Protein AF-A0AAV5TJB5-F1 (afdb_monomer_lite)

Sequence (209 aa):
SGLGYFPVPFLNIIRLAGFNLSFLFCGAVFSERMCATRYVIDYESNVRTYISVSLNISADIFSILIATLIVKGVLNGYYLSLVALFPNPFYCLMFRTMLRRNERHLNRLSEQRGAKSRDAYTLSLRVQLKENIWSMQKIEYVLYLLSFVLAFDLIFVFLPPLFLDGPHDMRSLQWFTVAANIVVALLLVAAISMAFHSDFLPTRLKRFI

Secondary structure (DSSP, 8-state):
--TTSS---HHHHHHHHHHHHHHHHHHHHHHHHHHHHHTHHHHTT---HHHHHHHHHHHHHHHHHHHHHHHTTSS-HHHHHHHHHTHHHHHHHHHHHHHHHHHHHHHHHHHGGGS---HHHHHHHHHHHHHHHHHHHHHHHHHHHHHHHHHHHHHHHHHHHHH--STT-HHHHHHHHHHHHHHHHHHHHHHHHHHHHHTTS-TTGGG--

InterPro domains:
  IPR004151 7TM GPCR, serpentine receptor class e (Sre) [PF03125] (28-196)

Radius of gyration: 21.91 Å; chains: 1; bounding box: 52×37×63 Å

Structure (mmCIF, N/CA/C/O backbone):
data_AF-A0AAV5TJB5-F1
#
_entry.id   AF-A0AAV5TJB5-F1
#
loop_
_atom_site.group_PDB
_atom_site.id
_atom_site.type_symbol
_atom_site.label_atom_id
_atom_site.label_alt_id
_atom_site.label_comp_id
_atom_site.label_asym_id
_atom_site.label_entity_id
_atom_site.label_seq_id
_atom_site.pdbx_PDB_ins_code
_atom_site.Cartn_x
_atom_site.Cartn_y
_atom_site.Cartn_z
_atom_site.occupancy
_atom_site.B_iso_or_equiv
_atom_site.auth_seq_id
_atom_site.auth_comp_id
_atom_site.auth_asym_id
_atom_site.auth_atom_id
_atom_site.pdbx_PDB_model_num
ATOM 1 N N . SER A 1 1 ? 10.745 -16.040 -23.582 1.00 33.94 1 SER A N 1
ATOM 2 C CA . SER A 1 1 ? 11.568 -14.871 -23.950 1.00 33.94 1 SER A CA 1
ATOM 3 C C . SER A 1 1 ? 11.816 -14.064 -22.692 1.00 33.94 1 SER A C 1
ATOM 5 O O . SER A 1 1 ? 10.908 -13.389 -22.226 1.00 33.94 1 SER A O 1
ATOM 7 N N . GLY A 1 2 ? 12.959 -14.284 -22.039 1.00 33.00 2 GLY A N 1
ATOM 8 C CA . GLY A 1 2 ? 13.263 -13.688 -20.734 1.00 33.00 2 GLY A CA 1
ATOM 9 C C . GLY A 1 2 ? 13.648 -12.213 -20.843 1.00 33.00 2 GLY A C 1
ATOM 10 O O . GLY A 1 2 ? 14.070 -11.760 -21.906 1.00 33.00 2 GLY A O 1
ATOM 11 N N . LEU A 1 3 ? 13.565 -11.495 -19.720 1.00 42.50 3 LEU A N 1
ATOM 12 C CA . LEU A 1 3 ? 13.982 -10.092 -19.550 1.00 42.50 3 LEU A CA 1
ATOM 13 C C . LEU A 1 3 ? 15.440 -9.785 -19.952 1.00 42.50 3 LEU A C 1
ATOM 15 O O . LEU A 1 3 ? 15.846 -8.635 -19.886 1.00 42.50 3 LEU A O 1
ATOM 19 N N . GLY A 1 4 ? 16.228 -10.772 -20.387 1.00 40.22 4 GLY A N 1
ATOM 20 C CA . GLY A 1 4 ? 17.586 -10.571 -20.899 1.00 40.22 4 GLY A CA 1
ATOM 21 C C . GLY A 1 4 ? 17.676 -9.891 -22.272 1.00 40.22 4 GLY A C 1
ATOM 22 O O . GLY A 1 4 ? 18.774 -9.513 -22.660 1.00 40.22 4 GLY A O 1
ATOM 23 N N . TYR A 1 5 ? 16.563 -9.727 -23.004 1.00 41.66 5 TYR A N 1
ATOM 24 C CA . TYR A 1 5 ? 16.554 -9.094 -24.338 1.00 41.66 5 TYR A CA 1
ATOM 25 C C . TYR A 1 5 ? 15.960 -7.684 -24.381 1.00 41.66 5 TYR A C 1
ATOM 27 O O . TYR A 1 5 ? 16.202 -6.965 -25.345 1.00 41.66 5 TYR A O 1
ATOM 35 N N . PHE A 1 6 ? 15.218 -7.277 -23.351 1.00 46.53 6 PHE A N 1
ATOM 36 C CA . PHE A 1 6 ? 14.810 -5.885 -23.200 1.00 46.53 6 PHE A CA 1
ATOM 37 C C . PHE A 1 6 ? 15.752 -5.255 -22.199 1.00 46.53 6 PHE A C 1
ATOM 39 O O . PHE A 1 6 ? 15.798 -5.710 -21.053 1.00 46.53 6 PHE A O 1
ATOM 46 N N . PRO A 1 7 ? 16.516 -4.233 -22.583 1.00 51.47 7 PRO A N 1
ATOM 47 C CA . PRO A 1 7 ? 17.364 -3.562 -21.633 1.00 51.47 7 PRO A CA 1
ATOM 48 C C . PRO A 1 7 ? 16.488 -2.650 -20.768 1.00 51.47 7 PRO A C 1
ATOM 50 O O . PRO A 1 7 ? 16.385 -1.442 -20.954 1.00 51.47 7 PRO A O 1
ATOM 53 N N . VAL A 1 8 ? 15.791 -3.265 -19.816 1.00 57.38 8 VAL A N 1
ATOM 54 C CA . VAL A 1 8 ? 15.022 -2.546 -18.813 1.00 57.38 8 VAL A CA 1
ATOM 55 C C . VAL A 1 8 ? 16.042 -1.827 -17.933 1.00 57.38 8 VAL A C 1
ATOM 57 O O . VAL A 1 8 ? 16.927 -2.478 -17.370 1.00 57.38 8 VAL A O 1
ATOM 60 N N . PRO A 1 9 ? 15.977 -0.492 -17.806 1.00 63.91 9 PRO A N 1
ATOM 61 C CA . PRO A 1 9 ? 16.946 0.238 -17.011 1.00 63.91 9 PRO A CA 1
ATOM 62 C C . PRO A 1 9 ? 16.888 -0.275 -15.570 1.00 63.91 9 PRO A C 1
ATOM 64 O O . PRO A 1 9 ? 15.803 -0.444 -15.017 1.00 63.91 9 PRO A O 1
ATOM 67 N N . PHE A 1 10 ? 18.048 -0.518 -14.951 1.00 67.00 10 PHE A N 1
ATOM 68 C CA . PHE A 1 10 ? 18.155 -1.069 -13.589 1.00 67.00 10 PHE A CA 1
ATOM 69 C C . PHE A 1 10 ? 17.265 -0.337 -12.571 1.00 67.00 10 PHE A C 1
ATOM 71 O O . PHE A 1 10 ? 16.670 -0.954 -11.691 1.00 67.00 10 PHE A O 1
ATOM 78 N N . LEU A 1 11 ? 17.109 0.978 -12.741 1.00 67.38 11 LEU A N 1
ATOM 79 C CA . LEU A 1 11 ? 16.228 1.818 -11.930 1.00 67.38 11 LEU A CA 1
ATOM 80 C C . LEU A 1 11 ? 14.749 1.428 -12.032 1.00 67.38 11 LEU A C 1
ATOM 82 O O . LEU A 1 11 ? 14.032 1.510 -11.039 1.00 67.38 11 LEU A O 1
ATOM 86 N N . ASN A 1 12 ? 14.291 0.977 -13.198 1.00 70.38 12 ASN A N 1
ATOM 87 C CA . ASN A 1 12 ? 12.919 0.521 -13.383 1.00 70.38 12 ASN A CA 1
ATOM 88 C C . ASN A 1 12 ? 12.689 -0.854 -12.736 1.00 70.38 12 ASN A C 1
ATOM 90 O O . ASN A 1 12 ? 11.627 -1.084 -12.174 1.00 70.38 12 ASN A O 1
ATOM 94 N N . ILE A 1 13 ? 13.699 -1.733 -12.713 1.00 70.12 13 ILE A N 1
ATOM 95 C CA . ILE A 1 13 ? 13.631 -3.008 -11.972 1.00 70.12 13 ILE A CA 1
ATOM 96 C C . ILE A 1 13 ? 13.501 -2.746 -10.466 1.00 70.12 13 ILE A C 1
ATOM 98 O O . ILE A 1 13 ? 12.648 -3.336 -9.805 1.00 70.12 13 ILE A O 1
ATOM 102 N N . ILE A 1 14 ? 14.308 -1.825 -9.930 1.00 72.31 14 ILE A N 1
ATOM 103 C CA . ILE A 1 14 ? 14.245 -1.421 -8.517 1.00 72.31 14 ILE A CA 1
ATOM 104 C C . ILE A 1 14 ? 12.877 -0.815 -8.191 1.00 72.31 14 ILE A C 1
ATOM 106 O O . ILE A 1 14 ? 12.279 -1.159 -7.173 1.00 72.31 14 ILE A O 1
ATOM 110 N N . ARG A 1 15 ? 12.347 0.040 -9.070 1.00 72.88 15 ARG A N 1
ATOM 111 C CA . ARG A 1 15 ? 11.018 0.642 -8.913 1.00 72.88 15 ARG A CA 1
ATOM 112 C C . ARG A 1 15 ? 9.910 -0.407 -8.892 1.00 72.88 15 ARG A C 1
ATOM 114 O O . ARG A 1 15 ? 9.064 -0.390 -8.007 1.00 72.88 15 ARG A O 1
ATOM 121 N N . LEU A 1 16 ? 9.954 -1.357 -9.819 1.00 72.56 16 LEU A N 1
ATOM 122 C CA . LEU A 1 16 ? 8.992 -2.451 -9.919 1.00 72.56 16 LEU A CA 1
ATOM 123 C C . LEU A 1 16 ? 9.033 -3.361 -8.683 1.00 72.56 16 LEU A C 1
ATOM 125 O O . LEU A 1 16 ? 7.992 -3.781 -8.180 1.00 72.56 16 LEU A O 1
ATOM 129 N N . ALA A 1 17 ? 10.228 -3.631 -8.152 1.00 71.75 17 ALA A N 1
ATOM 130 C CA . ALA A 1 17 ? 10.390 -4.344 -6.889 1.00 71.75 17 ALA A CA 1
ATOM 131 C C . ALA A 1 17 ? 9.820 -3.539 -5.706 1.00 71.75 17 ALA A C 1
ATOM 133 O O . ALA A 1 17 ? 9.094 -4.096 -4.884 1.00 71.75 17 ALA A O 1
ATOM 134 N N . GLY A 1 18 ? 10.078 -2.227 -5.657 1.00 74.31 18 GLY A N 1
ATOM 135 C CA . GLY A 1 18 ? 9.525 -1.320 -4.648 1.00 74.31 18 GLY A CA 1
ATOM 136 C C . GLY A 1 18 ? 7.996 -1.270 -4.663 1.00 74.31 18 GLY A C 1
ATOM 137 O O . GLY A 1 18 ? 7.371 -1.389 -3.613 1.00 74.31 18 GLY A O 1
ATOM 138 N N . PHE A 1 19 ? 7.386 -1.196 -5.848 1.00 75.44 19 PHE A N 1
ATOM 139 C CA . PHE A 1 19 ? 5.932 -1.240 -6.018 1.00 75.44 19 PHE A CA 1
ATOM 140 C C . PHE A 1 19 ? 5.323 -2.521 -5.424 1.00 75.44 19 PHE A C 1
ATOM 142 O O . PHE A 1 19 ? 4.352 -2.471 -4.666 1.00 75.44 19 PHE A O 1
ATOM 149 N N . ASN A 1 20 ? 5.923 -3.677 -5.726 1.00 71.06 20 ASN A N 1
ATOM 150 C CA . ASN A 1 20 ? 5.458 -4.965 -5.210 1.00 71.06 20 ASN A CA 1
ATOM 151 C C . ASN A 1 20 ? 5.632 -5.081 -3.683 1.00 71.06 20 ASN A C 1
ATOM 153 O O . ASN A 1 20 ? 4.745 -5.606 -3.008 1.00 71.06 20 ASN A O 1
ATOM 157 N N . LEU A 1 21 ? 6.718 -4.534 -3.122 1.00 75.06 21 LEU A N 1
ATOM 158 C CA . LEU A 1 21 ? 6.927 -4.448 -1.671 1.00 75.06 21 LEU A CA 1
ATOM 159 C C . LEU A 1 21 ? 5.842 -3.598 -0.998 1.00 75.06 21 LEU A C 1
ATOM 161 O O . LEU A 1 21 ? 5.242 -4.044 -0.020 1.00 75.06 21 LEU A O 1
ATOM 165 N N . SER A 1 22 ? 5.558 -2.401 -1.521 1.00 74.94 22 SER A N 1
ATOM 166 C CA . SER A 1 22 ? 4.521 -1.521 -0.966 1.00 74.94 22 SER A CA 1
ATOM 167 C C . SER A 1 22 ? 3.146 -2.189 -0.960 1.00 74.94 22 SER A C 1
ATOM 169 O O . SER A 1 22 ? 2.407 -2.070 0.015 1.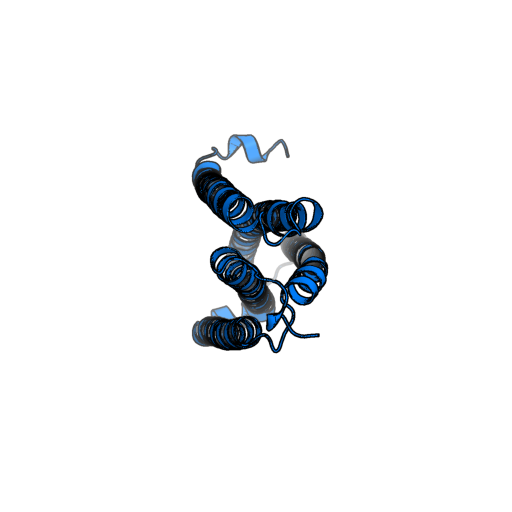00 74.94 22 SER A O 1
ATOM 171 N N . PHE A 1 23 ? 2.822 -2.946 -2.008 1.00 73.44 23 PHE A N 1
ATOM 172 C CA . PHE A 1 23 ? 1.574 -3.696 -2.087 1.00 73.44 23 PHE A CA 1
ATOM 173 C C . PHE A 1 23 ? 1.473 -4.805 -1.021 1.00 73.44 23 PHE A C 1
ATOM 175 O O . PHE A 1 23 ? 0.452 -4.922 -0.338 1.00 73.44 23 PHE A O 1
ATOM 182 N N . LEU A 1 24 ? 2.530 -5.602 -0.834 1.00 73.25 24 LEU A N 1
ATOM 183 C CA . LEU A 1 24 ? 2.553 -6.650 0.194 1.00 73.25 24 LEU A CA 1
ATOM 184 C C . LEU A 1 24 ? 2.448 -6.070 1.605 1.00 73.25 24 LEU A C 1
ATOM 186 O O . LEU A 1 24 ? 1.704 -6.599 2.433 1.00 73.25 24 LEU A O 1
ATOM 190 N N . PHE A 1 25 ? 3.128 -4.950 1.852 1.00 73.88 25 PHE A N 1
ATOM 191 C CA . PHE A 1 25 ? 3.035 -4.226 3.113 1.00 73.88 25 PHE A CA 1
ATOM 192 C C . PHE A 1 25 ? 1.598 -3.761 3.399 1.00 73.88 25 PHE A C 1
ATOM 194 O O . PHE A 1 25 ? 1.092 -3.956 4.504 1.00 73.88 25 PHE A O 1
ATOM 201 N N . CYS A 1 26 ? 0.881 -3.237 2.398 1.00 73.19 26 CYS A N 1
ATOM 202 C CA . CYS A 1 26 ? -0.540 -2.906 2.547 1.00 73.19 26 CYS A CA 1
ATOM 203 C C . CYS A 1 26 ? -1.399 -4.114 2.929 1.00 73.19 26 CYS A C 1
ATOM 205 O O . CYS A 1 26 ? -2.265 -3.998 3.798 1.00 73.19 26 CYS A O 1
ATOM 207 N N . GLY A 1 27 ? -1.154 -5.271 2.309 1.00 73.56 27 GLY A N 1
ATOM 208 C CA . GLY A 1 27 ? -1.844 -6.518 2.644 1.00 73.56 27 GLY A CA 1
ATOM 209 C C . GLY A 1 27 ? -1.570 -6.987 4.078 1.00 73.56 27 GLY A C 1
ATOM 210 O O . GLY A 1 27 ? -2.489 -7.441 4.768 1.00 73.56 27 GLY A O 1
ATOM 211 N N . ALA A 1 28 ? -0.334 -6.830 4.557 1.00 74.38 28 ALA A N 1
ATOM 212 C CA . ALA A 1 28 ? 0.058 -7.163 5.926 1.00 74.38 28 ALA A CA 1
ATOM 213 C C . ALA A 1 28 ? -0.647 -6.263 6.952 1.00 74.38 28 ALA A C 1
ATOM 215 O O . ALA A 1 28 ? -1.309 -6.770 7.860 1.00 74.38 28 ALA A O 1
ATOM 216 N N . VAL A 1 29 ? -0.611 -4.941 6.745 1.00 73.31 29 VAL A N 1
ATOM 217 C CA . VAL A 1 29 ? -1.315 -3.959 7.589 1.00 73.31 29 VAL A CA 1
ATOM 218 C C . VAL A 1 29 ? -2.822 -4.221 7.591 1.00 73.31 29 VAL A C 1
ATOM 220 O O . VAL A 1 29 ? -3.471 -4.181 8.636 1.00 73.31 29 VAL A O 1
ATOM 223 N N . PHE A 1 30 ? -3.406 -4.537 6.434 1.00 73.19 30 PHE A N 1
ATOM 224 C CA . PHE A 1 30 ? -4.817 -4.904 6.342 1.00 73.19 30 PHE A CA 1
ATOM 225 C C . PHE A 1 30 ? -5.137 -6.143 7.190 1.00 73.19 30 PHE A C 1
ATOM 227 O O . PHE A 1 30 ? -6.083 -6.129 7.981 1.00 73.19 30 PHE A O 1
ATOM 234 N N . SER A 1 31 ? -4.333 -7.198 7.058 1.00 72.94 31 SER A N 1
ATOM 235 C CA . SER A 1 31 ? -4.519 -8.461 7.781 1.00 72.94 31 SER A CA 1
ATOM 236 C C . SER A 1 31 ? -4.383 -8.268 9.291 1.00 72.94 31 SER A C 1
ATOM 238 O O . SER A 1 31 ? -5.220 -8.752 10.052 1.00 72.94 31 SER A O 1
ATOM 240 N N . GLU A 1 32 ? -3.405 -7.472 9.726 1.00 74.81 32 GLU A N 1
ATOM 241 C CA . GLU A 1 32 ? -3.241 -7.073 11.124 1.00 74.81 32 GLU A CA 1
ATOM 242 C C . GLU A 1 32 ? -4.513 -6.399 11.666 1.00 74.81 32 GLU A C 1
ATOM 244 O O . GLU A 1 32 ? -5.022 -6.770 12.727 1.00 74.81 32 GLU A O 1
ATOM 249 N N . ARG A 1 33 ? -5.083 -5.441 10.923 1.00 73.56 33 ARG A N 1
ATOM 250 C CA . ARG A 1 33 ? -6.290 -4.712 11.350 1.00 73.56 33 ARG A CA 1
ATOM 251 C C . ARG A 1 33 ? -7.539 -5.592 11.362 1.00 73.56 33 ARG A C 1
ATOM 253 O O . ARG A 1 33 ? -8.409 -5.404 12.217 1.00 73.56 33 ARG A O 1
ATOM 260 N N . MET A 1 34 ? -7.619 -6.580 10.474 1.00 70.06 34 MET A N 1
ATOM 261 C CA . MET A 1 34 ? -8.675 -7.600 10.488 1.00 70.06 34 MET A CA 1
ATOM 262 C C . MET A 1 34 ? -8.569 -8.486 11.736 1.00 70.06 34 MET A C 1
ATOM 264 O O . MET A 1 34 ? -9.578 -8.766 12.384 1.00 70.06 34 MET A O 1
ATOM 268 N N . CYS A 1 35 ? -7.353 -8.890 12.115 1.00 70.69 35 CYS A N 1
ATOM 269 C CA . CYS A 1 35 ? -7.110 -9.645 13.342 1.00 70.69 35 CYS A CA 1
ATOM 270 C C . CYS A 1 35 ? -7.459 -8.817 14.587 1.00 70.69 35 CYS A C 1
ATOM 272 O O . CYS A 1 35 ? -8.213 -9.288 15.437 1.00 70.69 35 CYS A O 1
ATOM 274 N N . ALA A 1 36 ? -6.996 -7.567 14.665 1.00 70.19 36 ALA A N 1
ATOM 275 C CA . ALA A 1 36 ? -7.266 -6.688 15.803 1.00 70.19 36 ALA A CA 1
ATOM 276 C C . ALA A 1 36 ? -8.772 -6.451 16.020 1.00 70.19 36 ALA A C 1
ATOM 278 O O . ALA A 1 36 ? -9.248 -6.477 17.150 1.00 70.19 36 ALA A O 1
ATOM 279 N N . THR A 1 37 ? -9.544 -6.280 14.941 1.00 68.12 37 THR A N 1
ATOM 280 C CA . THR A 1 37 ? -10.999 -6.063 15.032 1.00 68.12 37 THR A CA 1
ATOM 281 C C . THR A 1 37 ? -11.796 -7.327 15.325 1.00 68.12 37 THR A C 1
ATOM 283 O O . THR A 1 37 ? -12.800 -7.265 16.032 1.00 68.12 37 THR A O 1
ATOM 286 N N . ARG A 1 38 ? -11.371 -8.488 14.815 1.00 68.44 38 ARG A N 1
ATOM 287 C CA . ARG A 1 38 ? -12.068 -9.757 15.065 1.00 68.44 38 ARG A CA 1
ATOM 288 C C . ARG A 1 38 ? -11.830 -10.291 16.478 1.00 68.44 38 ARG A C 1
ATOM 290 O O . ARG A 1 38 ? -12.719 -10.935 17.026 1.00 68.44 38 ARG A O 1
ATOM 297 N N . TYR A 1 39 ? -10.668 -10.003 17.062 1.00 64.12 39 TYR A N 1
ATOM 298 C CA . TYR A 1 39 ? -10.260 -10.498 18.379 1.00 64.12 39 TYR A CA 1
ATOM 299 C C . TYR A 1 39 ? -10.285 -9.429 19.483 1.00 64.12 39 TYR A C 1
ATOM 301 O O . TYR A 1 39 ? -9.618 -9.617 20.491 1.00 64.12 39 TYR A O 1
ATOM 309 N N . VAL A 1 40 ? -11.062 -8.341 19.353 1.00 64.06 40 VAL A N 1
ATOM 310 C CA . VAL A 1 40 ? -11.138 -7.256 20.367 1.00 64.06 40 VAL A CA 1
ATOM 311 C C . VAL A 1 40 ? -11.357 -7.790 21.788 1.00 64.06 40 VAL A C 1
ATOM 313 O O . VAL A 1 40 ? -10.685 -7.360 22.717 1.00 64.06 40 VAL A O 1
ATOM 316 N N . ILE A 1 41 ? -12.252 -8.770 21.938 1.00 56.66 41 ILE A N 1
ATOM 317 C CA . ILE A 1 41 ? -12.604 -9.373 23.234 1.00 56.66 41 ILE A CA 1
ATOM 318 C C . ILE A 1 41 ? -11.436 -10.190 23.819 1.00 56.66 41 ILE A C 1
ATOM 320 O O . ILE A 1 41 ? -11.239 -10.211 25.028 1.00 56.66 41 ILE A O 1
ATOM 324 N N . ASP A 1 42 ? -10.640 -10.843 22.969 1.00 58.16 42 ASP A N 1
ATOM 325 C CA . ASP A 1 42 ? -9.502 -11.686 23.378 1.00 58.16 42 ASP A CA 1
ATOM 326 C C . ASP A 1 42 ? -8.221 -10.843 23.595 1.00 58.16 42 ASP A C 1
ATOM 328 O O . ASP A 1 42 ? -7.356 -11.176 24.407 1.00 58.16 42 ASP A O 1
ATOM 332 N N . TYR A 1 43 ? -8.131 -9.692 22.914 1.00 57.59 43 TYR A N 1
ATOM 333 C CA . TYR A 1 43 ? -7.070 -8.689 23.066 1.00 57.59 43 TYR A CA 1
ATOM 334 C C . TYR A 1 43 ? -7.064 -8.027 24.449 1.00 57.59 43 TYR A C 1
ATOM 336 O O . TYR A 1 43 ? -6.004 -7.619 24.921 1.00 57.59 43 TYR A O 1
ATOM 344 N N . GLU A 1 44 ? -8.224 -7.934 25.103 1.00 52.03 44 GLU A N 1
ATOM 345 C CA . GLU A 1 44 ? -8.364 -7.357 26.446 1.00 52.03 44 GLU A CA 1
ATOM 346 C C . GLU A 1 44 ? -7.684 -8.230 27.517 1.00 52.03 44 GLU A C 1
ATOM 348 O O . GLU A 1 44 ? -7.183 -7.717 28.514 1.00 52.03 44 GLU A O 1
ATOM 353 N N . SER A 1 45 ? -7.598 -9.547 27.288 1.00 58.59 45 SER A N 1
ATOM 354 C CA . SER A 1 45 ? -6.953 -10.482 28.216 1.00 58.59 45 SER A CA 1
ATOM 355 C C . SER A 1 45 ? -5.458 -10.660 27.958 1.00 58.59 45 SER A C 1
ATOM 357 O O . SER A 1 45 ? -4.733 -10.985 28.895 1.00 58.59 45 SER A O 1
ATOM 359 N N . ASN A 1 46 ? -4.993 -10.518 26.713 1.00 60.44 46 ASN A N 1
ATOM 360 C CA . ASN A 1 46 ? -3.596 -10.746 26.348 1.00 60.44 46 ASN A CA 1
ATOM 361 C C . ASN A 1 46 ? -3.169 -9.828 25.196 1.00 60.44 46 ASN A C 1
ATOM 363 O O . ASN A 1 46 ? -3.665 -9.941 24.075 1.00 60.44 46 ASN A O 1
ATOM 367 N N . VAL A 1 47 ? -2.169 -8.981 25.440 1.00 62.31 47 VAL A N 1
ATOM 368 C CA . VAL A 1 47 ? -1.552 -8.136 24.409 1.00 62.31 47 VAL A CA 1
ATOM 369 C C . VAL A 1 47 ? -0.691 -9.016 23.492 1.00 62.31 47 VAL A C 1
ATOM 371 O O . VAL A 1 47 ? 0.469 -9.300 23.778 1.00 62.31 47 VAL A O 1
ATOM 374 N N . ARG A 1 48 ? -1.261 -9.502 22.383 1.00 66.38 48 ARG A N 1
ATOM 375 C CA . ARG A 1 48 ? -0.588 -10.415 21.435 1.00 66.38 48 ARG A CA 1
ATOM 376 C C . ARG A 1 48 ? 0.125 -9.669 20.303 1.00 66.38 48 ARG A C 1
ATOM 378 O O . ARG A 1 48 ?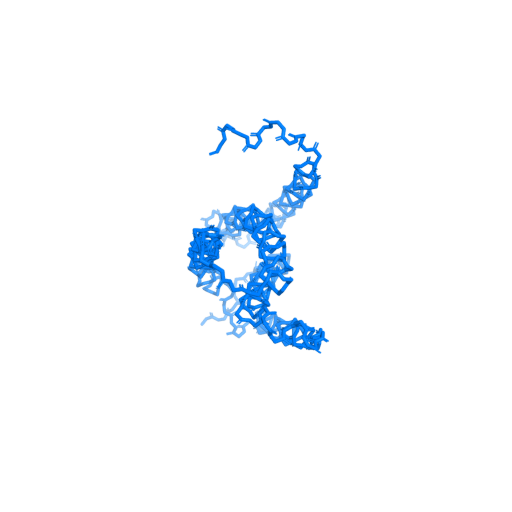 -0.145 -9.891 19.124 1.00 66.38 48 ARG A O 1
ATOM 385 N N . THR A 1 49 ? 1.069 -8.796 20.650 1.00 67.31 49 THR A N 1
ATOM 386 C CA . THR A 1 49 ? 1.917 -8.070 19.678 1.00 67.31 49 THR A CA 1
ATOM 387 C C . THR A 1 49 ? 2.712 -9.002 18.759 1.00 67.31 49 THR A C 1
ATOM 389 O O . THR A 1 49 ? 2.984 -8.641 17.616 1.00 67.31 49 THR A O 1
ATOM 392 N N . TYR A 1 50 ? 3.010 -10.227 19.202 1.00 73.94 50 TYR A N 1
ATOM 393 C CA . TYR A 1 50 ? 3.728 -11.225 18.405 1.00 73.94 50 TYR A CA 1
ATOM 394 C C . TYR A 1 50 ? 3.007 -11.623 17.107 1.00 73.94 50 TYR A C 1
ATOM 396 O O . TYR A 1 50 ? 3.681 -11.987 16.150 1.00 73.94 50 TYR A O 1
ATOM 404 N N . ILE A 1 51 ? 1.669 -11.543 17.047 1.00 73.38 51 ILE A N 1
ATOM 405 C CA . ILE A 1 51 ? 0.895 -11.886 15.838 1.00 73.38 51 ILE A CA 1
ATOM 406 C C . ILE A 1 51 ? 1.102 -10.825 14.753 1.00 73.38 51 ILE A C 1
ATOM 408 O O . ILE A 1 51 ? 1.297 -11.153 13.589 1.00 73.38 51 ILE A O 1
ATOM 412 N N . SER A 1 52 ? 1.098 -9.546 15.134 1.00 67.50 52 SER A N 1
ATOM 413 C CA . SER A 1 52 ? 1.379 -8.446 14.203 1.00 67.50 52 SER A CA 1
ATOM 414 C C . SER A 1 52 ? 2.823 -8.503 13.703 1.00 67.50 52 SER A C 1
ATOM 416 O O . SER A 1 52 ? 3.083 -8.435 12.502 1.00 67.50 52 SER A O 1
ATOM 418 N N . VAL A 1 53 ? 3.768 -8.713 14.625 1.00 74.19 53 VAL A N 1
ATOM 419 C CA . VAL A 1 53 ? 5.191 -8.812 14.288 1.00 74.19 53 VAL A CA 1
ATOM 420 C C . VAL A 1 53 ? 5.456 -10.003 13.363 1.00 74.19 53 VAL A C 1
ATOM 422 O O . VAL A 1 53 ? 6.172 -9.848 12.378 1.00 74.19 53 VAL A O 1
ATOM 425 N N . SER A 1 54 ? 4.848 -11.169 13.606 1.00 80.00 54 SER A N 1
ATOM 426 C CA . SER A 1 54 ? 5.035 -12.339 12.739 1.00 80.00 54 SER A CA 1
ATOM 427 C C . SER A 1 54 ? 4.411 -12.158 11.352 1.00 80.00 54 SER A C 1
ATOM 429 O O . SER A 1 54 ? 5.019 -12.555 10.356 1.00 80.00 54 SER A O 1
ATOM 431 N N . LEU A 1 55 ? 3.247 -11.506 11.258 1.00 76.25 55 LEU A N 1
ATOM 432 C CA . LEU A 1 55 ? 2.623 -11.170 9.976 1.00 76.25 55 LEU A CA 1
ATOM 433 C C . LEU A 1 55 ? 3.491 -10.206 9.158 1.00 76.25 55 LEU A C 1
ATOM 435 O O . LEU A 1 55 ? 3.715 -10.466 7.979 1.00 76.25 55 LEU A O 1
ATOM 439 N N . ASN A 1 56 ? 4.047 -9.162 9.774 1.00 75.38 56 ASN A N 1
ATOM 440 C CA . ASN A 1 56 ? 4.932 -8.228 9.072 1.00 75.38 56 ASN A CA 1
ATOM 441 C C . ASN A 1 56 ? 6.253 -8.884 8.650 1.00 75.38 56 ASN A C 1
ATOM 443 O O . ASN A 1 56 ? 6.631 -8.780 7.489 1.00 75.38 56 ASN A O 1
ATOM 447 N N . ILE A 1 57 ? 6.905 -9.648 9.537 1.00 80.56 57 ILE A N 1
ATOM 448 C CA . ILE A 1 57 ? 8.148 -10.363 9.195 1.00 80.56 57 ILE A CA 1
ATOM 449 C C . ILE A 1 57 ? 7.911 -11.346 8.045 1.00 80.56 57 ILE A C 1
ATOM 451 O O . ILE A 1 57 ? 8.717 -11.424 7.119 1.00 80.56 57 ILE A O 1
ATOM 455 N N . SER A 1 58 ? 6.807 -12.099 8.076 1.00 80.25 58 SER A N 1
ATOM 456 C CA . SER A 1 58 ? 6.489 -13.021 6.983 1.00 80.25 58 SER A CA 1
ATOM 457 C C . SER A 1 58 ? 6.240 -12.276 5.668 1.00 80.25 58 SER A C 1
ATOM 459 O O . SER A 1 58 ? 6.775 -12.688 4.639 1.00 80.25 58 SER A O 1
ATOM 461 N N . ALA A 1 59 ? 5.518 -11.152 5.696 1.00 77.44 59 ALA A N 1
ATOM 462 C CA . ALA A 1 59 ? 5.302 -10.310 4.522 1.00 77.44 59 ALA A CA 1
ATOM 463 C C . ALA A 1 59 ? 6.615 -9.750 3.949 1.00 77.44 59 ALA A C 1
ATOM 465 O O . ALA A 1 59 ? 6.811 -9.789 2.733 1.00 77.44 59 ALA A O 1
ATOM 466 N N . ASP A 1 60 ? 7.540 -9.313 4.806 1.00 75.81 60 ASP A N 1
ATOM 467 C CA . ASP A 1 60 ? 8.856 -8.818 4.396 1.00 75.81 60 ASP A CA 1
ATOM 468 C C . ASP A 1 60 ? 9.700 -9.923 3.746 1.00 75.81 60 ASP A C 1
ATOM 470 O O . ASP A 1 60 ? 10.278 -9.715 2.677 1.00 75.81 60 ASP A O 1
ATOM 474 N N . ILE A 1 61 ? 9.717 -11.129 4.327 1.00 83.31 61 ILE A N 1
ATOM 475 C CA . ILE A 1 61 ? 10.415 -12.289 3.749 1.00 83.31 61 ILE A CA 1
ATOM 476 C C . ILE A 1 61 ? 9.842 -12.623 2.366 1.00 83.31 61 ILE A C 1
ATOM 478 O O . ILE A 1 61 ? 10.600 -12.782 1.406 1.00 83.31 61 ILE A O 1
ATOM 482 N N . PHE A 1 62 ? 8.513 -12.698 2.238 1.00 81.06 62 PHE A N 1
ATOM 483 C CA . PHE A 1 62 ? 7.858 -12.945 0.951 1.00 81.06 62 PHE A CA 1
ATOM 484 C C . PHE A 1 62 ? 8.181 -11.856 -0.072 1.00 81.06 62 PHE A C 1
ATOM 486 O O . PHE A 1 62 ? 8.435 -12.163 -1.238 1.00 81.06 62 PHE A O 1
ATOM 493 N N . SER A 1 63 ? 8.229 -10.598 0.359 1.00 77.19 63 SER A N 1
ATOM 494 C CA . SER A 1 63 ? 8.562 -9.483 -0.517 1.00 77.19 63 SER A CA 1
ATOM 495 C C . SER A 1 63 ? 9.991 -9.558 -1.045 1.00 77.19 63 SER A C 1
ATOM 497 O O . SER A 1 63 ? 10.214 -9.435 -2.251 1.00 77.19 63 SER A O 1
ATOM 499 N N . ILE A 1 64 ? 10.961 -9.843 -0.172 1.00 80.19 64 ILE A N 1
ATOM 500 C CA . ILE A 1 64 ? 12.362 -10.010 -0.573 1.00 80.19 64 ILE A CA 1
ATOM 501 C C . ILE A 1 64 ? 12.491 -11.175 -1.562 1.00 80.19 64 ILE A C 1
ATOM 503 O O . ILE A 1 64 ? 13.158 -11.039 -2.589 1.00 80.19 64 ILE A O 1
ATOM 507 N N . LEU A 1 65 ? 11.808 -12.299 -1.316 1.00 83.56 65 LEU A N 1
ATOM 508 C CA . LEU A 1 65 ? 11.800 -13.433 -2.243 1.00 83.56 65 LEU A CA 1
ATOM 509 C C . LEU A 1 65 ? 11.265 -13.031 -3.623 1.00 83.56 65 LEU A C 1
ATOM 511 O O . LEU A 1 65 ? 11.929 -13.286 -4.629 1.00 83.56 65 LEU A O 1
ATOM 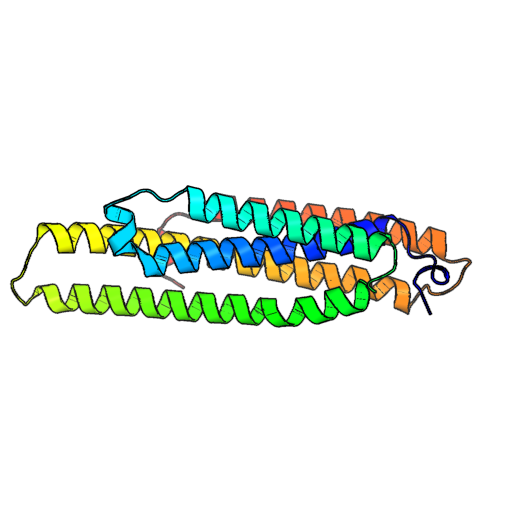515 N N . ILE A 1 66 ? 10.126 -12.339 -3.691 1.00 78.25 66 ILE A N 1
ATOM 516 C CA . ILE A 1 66 ? 9.561 -11.867 -4.963 1.00 78.25 66 ILE A CA 1
ATOM 517 C C . ILE A 1 66 ? 10.509 -10.886 -5.662 1.00 78.25 66 ILE A C 1
ATOM 519 O O . ILE A 1 66 ? 10.769 -11.041 -6.856 1.00 78.25 66 ILE A O 1
ATOM 523 N N . ALA A 1 67 ? 11.091 -9.932 -4.932 1.00 74.19 67 ALA A N 1
ATOM 524 C CA . ALA A 1 67 ? 12.061 -8.991 -5.485 1.00 74.19 67 ALA A CA 1
ATOM 525 C C . ALA A 1 67 ? 13.266 -9.720 -6.101 1.00 74.19 67 ALA A C 1
ATOM 527 O O . ALA A 1 67 ? 13.666 -9.416 -7.227 1.00 74.19 67 ALA A O 1
ATOM 528 N N . THR A 1 68 ? 13.804 -10.743 -5.426 1.00 76.94 68 THR A N 1
ATOM 529 C CA . THR A 1 68 ? 14.912 -11.541 -5.977 1.00 76.94 68 THR A CA 1
ATOM 530 C C . THR A 1 68 ? 14.519 -12.329 -7.229 1.00 76.94 68 THR A C 1
ATOM 532 O O . THR A 1 68 ? 15.338 -12.459 -8.139 1.00 76.94 68 THR A O 1
ATOM 535 N N . LEU A 1 69 ? 13.277 -12.819 -7.327 1.00 80.00 69 LEU A N 1
ATOM 536 C CA . LEU A 1 69 ? 12.776 -13.521 -8.515 1.00 80.00 69 LEU A CA 1
ATOM 537 C C . LEU A 1 69 ? 12.570 -12.585 -9.716 1.00 80.00 69 LEU A C 1
ATOM 539 O O . LEU A 1 69 ? 12.813 -13.001 -10.852 1.00 80.00 69 LEU A O 1
ATOM 543 N N . ILE A 1 70 ? 12.168 -11.332 -9.471 1.00 74.00 70 ILE A N 1
ATOM 544 C CA . ILE A 1 70 ? 12.080 -10.283 -10.500 1.00 74.00 70 ILE A CA 1
ATOM 545 C C . ILE A 1 70 ? 13.482 -9.931 -11.010 1.00 74.00 70 ILE A C 1
ATOM 547 O O . ILE A 1 70 ? 13.711 -9.924 -12.216 1.00 74.00 70 ILE A O 1
ATOM 551 N N . VAL A 1 71 ? 14.439 -9.694 -10.104 1.00 72.31 71 VAL A N 1
ATOM 552 C CA . VAL A 1 71 ? 15.824 -9.336 -10.466 1.00 72.31 71 VAL A CA 1
ATOM 553 C C . VAL A 1 71 ? 16.509 -10.461 -11.245 1.00 72.31 71 VAL A C 1
ATOM 555 O O . VAL A 1 71 ? 17.218 -10.197 -12.211 1.00 72.31 71 VAL A O 1
ATOM 558 N N . LYS A 1 72 ? 16.262 -11.724 -10.878 1.00 75.12 72 LYS A N 1
ATOM 559 C CA . LYS A 1 72 ? 16.763 -12.896 -11.616 1.00 75.12 72 LYS A CA 1
ATOM 560 C C . LYS A 1 72 ? 16.057 -13.124 -12.961 1.00 75.12 72 LYS A C 1
ATOM 562 O O . LYS A 1 72 ? 16.419 -14.054 -13.675 1.00 75.12 72 LYS A O 1
ATOM 567 N N . GLY A 1 73 ? 15.047 -12.321 -13.302 1.00 67.56 73 GLY A N 1
ATOM 568 C CA . GLY A 1 73 ? 14.310 -12.417 -14.563 1.00 67.56 73 GLY A CA 1
ATOM 569 C C . GLY A 1 73 ? 13.432 -13.664 -14.694 1.00 67.56 73 GLY A C 1
ATOM 570 O O . GLY A 1 73 ? 12.981 -13.968 -15.797 1.00 67.56 73 GLY A O 1
ATOM 571 N N . VAL A 1 74 ? 13.192 -14.386 -13.591 1.00 76.12 74 VAL A N 1
ATOM 572 C CA . VAL A 1 74 ? 12.323 -15.575 -13.551 1.00 76.12 74 VAL A CA 1
ATOM 573 C C . VAL A 1 74 ? 10.858 -15.153 -13.632 1.00 76.12 74 VAL A C 1
ATOM 575 O O . VAL A 1 74 ? 10.066 -15.771 -14.339 1.00 76.12 74 VAL A O 1
ATOM 578 N N . LEU A 1 75 ? 10.508 -14.072 -12.930 1.00 71.25 75 LEU A N 1
ATOM 579 C CA . LEU A 1 75 ? 9.189 -13.454 -12.981 1.00 71.25 75 LEU A CA 1
ATOM 580 C C . LEU A 1 75 ? 9.238 -12.188 -13.825 1.00 71.25 75 LEU A C 1
ATOM 582 O O . LEU A 1 75 ? 10.074 -11.311 -13.610 1.00 71.25 75 LEU A O 1
ATOM 586 N N . ASN A 1 76 ? 8.290 -12.064 -14.752 1.00 72.19 76 ASN A N 1
ATOM 587 C CA . ASN A 1 76 ? 8.104 -10.819 -15.473 1.00 72.19 76 ASN A CA 1
ATOM 588 C C . ASN A 1 76 ? 7.325 -9.828 -14.607 1.00 72.19 76 ASN A C 1
ATOM 590 O O . ASN A 1 76 ? 6.110 -9.940 -14.435 1.00 72.19 76 ASN A O 1
ATOM 594 N N . GLY A 1 77 ? 8.054 -8.861 -14.051 1.00 66.12 77 GLY A N 1
ATOM 595 C CA . GLY A 1 77 ? 7.492 -7.907 -13.109 1.00 66.12 77 GLY A CA 1
ATOM 596 C C . GLY A 1 77 ? 6.393 -7.017 -13.702 1.00 66.12 77 GLY A C 1
ATOM 597 O O . GLY A 1 77 ? 5.554 -6.555 -12.943 1.00 66.12 77 GLY A O 1
ATOM 598 N N . TYR A 1 78 ? 6.319 -6.829 -15.027 1.00 70.38 78 TYR A N 1
ATOM 599 C CA . TYR A 1 78 ? 5.214 -6.086 -15.649 1.00 70.38 78 TYR A CA 1
ATOM 600 C C . TYR A 1 78 ? 3.877 -6.820 -15.498 1.00 70.38 78 TYR A C 1
ATOM 602 O O . TYR A 1 78 ? 2.877 -6.219 -15.107 1.00 70.38 78 TYR A O 1
ATOM 610 N N . TYR A 1 79 ? 3.860 -8.135 -15.745 1.00 74.38 79 TYR A N 1
ATOM 611 C CA . TYR A 1 79 ? 2.663 -8.949 -15.513 1.00 74.38 79 TYR A CA 1
ATOM 612 C C . TYR A 1 79 ? 2.316 -9.007 -14.029 1.00 74.38 79 TYR A C 1
ATOM 614 O O . TYR A 1 79 ? 1.145 -8.913 -13.672 1.00 74.38 79 TYR A O 1
ATOM 622 N N . LEU A 1 80 ? 3.326 -9.111 -13.163 1.00 73.38 80 LEU A N 1
ATOM 623 C CA . LEU A 1 80 ? 3.108 -9.118 -11.721 1.00 73.38 80 LEU A CA 1
ATOM 624 C C . LEU A 1 80 ? 2.483 -7.801 -11.236 1.00 73.38 80 LEU A C 1
ATOM 626 O O . LEU A 1 80 ? 1.507 -7.837 -10.495 1.00 73.38 80 LEU A O 1
ATOM 630 N N . SER A 1 81 ? 2.976 -6.654 -11.705 1.00 71.25 81 SER A N 1
ATOM 631 C CA . SER A 1 81 ? 2.425 -5.339 -11.362 1.00 71.25 81 SER A CA 1
ATOM 632 C C . SER A 1 81 ? 1.008 -5.124 -11.897 1.00 71.25 81 SER A C 1
ATOM 634 O O . SER A 1 81 ? 0.191 -4.522 -11.205 1.00 71.25 81 SER A O 1
ATOM 636 N N . LEU A 1 82 ? 0.676 -5.657 -13.080 1.00 73.81 82 LEU A N 1
ATOM 637 C CA . LEU A 1 82 ? -0.706 -5.666 -13.583 1.00 73.81 82 LEU A CA 1
ATOM 638 C C . LEU A 1 82 ? -1.624 -6.513 -12.697 1.00 73.81 82 LEU A C 1
ATOM 640 O O . LEU A 1 82 ? -2.720 -6.080 -12.348 1.00 73.81 82 LEU A O 1
ATOM 644 N N . VAL A 1 83 ? -1.173 -7.704 -12.300 1.00 78.56 83 VAL A N 1
ATOM 645 C CA . VAL A 1 83 ? -1.933 -8.582 -11.400 1.00 78.56 83 VAL A CA 1
ATOM 646 C C . VAL A 1 83 ? -2.100 -7.940 -10.020 1.00 78.56 83 VAL A C 1
ATOM 648 O O . VAL A 1 83 ? -3.181 -8.023 -9.444 1.00 78.56 83 VAL A O 1
ATOM 651 N N . ALA A 1 84 ? -1.082 -7.239 -9.516 1.00 72.31 84 ALA A N 1
ATOM 652 C CA . ALA A 1 84 ? -1.114 -6.525 -8.240 1.00 72.31 84 ALA A CA 1
ATOM 653 C C . ALA A 1 84 ? -2.055 -5.301 -8.230 1.00 72.31 84 ALA A C 1
ATOM 655 O O . ALA A 1 84 ? -2.384 -4.792 -7.159 1.00 72.31 84 ALA A O 1
ATOM 656 N N . LEU A 1 85 ? -2.550 -4.844 -9.388 1.00 71.88 85 LEU A N 1
ATOM 657 C CA . LEU A 1 85 ? -3.536 -3.762 -9.459 1.00 71.88 85 LEU A CA 1
ATOM 658 C C . LEU A 1 85 ? -4.920 -4.202 -8.950 1.00 71.88 85 LEU A C 1
ATOM 660 O O . LEU A 1 85 ? -5.628 -3.426 -8.310 1.00 71.88 85 LEU A O 1
ATOM 664 N N . PHE A 1 86 ? -5.317 -5.447 -9.225 1.00 77.62 86 PHE A N 1
ATOM 665 C CA . PHE A 1 86 ? -6.667 -5.946 -8.939 1.00 77.62 86 PHE A CA 1
ATOM 666 C C . PHE A 1 86 ? -7.015 -6.067 -7.447 1.00 77.62 86 PHE A C 1
ATOM 668 O O . PHE A 1 86 ? -8.156 -5.771 -7.086 1.00 77.62 86 PHE A O 1
ATOM 675 N N . PRO A 1 87 ? -6.099 -6.472 -6.549 1.00 76.56 87 PRO A N 1
ATOM 676 C CA . PRO A 1 87 ? -6.452 -6.639 -5.146 1.00 76.56 87 PRO A CA 1
ATOM 677 C C . PRO A 1 87 ? -6.544 -5.316 -4.375 1.00 76.56 87 PRO A C 1
ATOM 679 O O . PRO A 1 87 ? -7.236 -5.271 -3.364 1.00 76.56 87 PRO A O 1
ATOM 682 N N . ASN A 1 88 ? -5.915 -4.228 -4.835 1.00 73.25 88 ASN A N 1
ATOM 683 C CA . ASN A 1 88 ? -5.993 -2.919 -4.167 1.00 73.25 88 ASN A CA 1
ATOM 684 C C . ASN A 1 88 ? -7.436 -2.420 -3.946 1.00 73.25 88 ASN A C 1
ATOM 686 O O . ASN A 1 88 ? -7.814 -2.185 -2.794 1.00 73.25 88 ASN A O 1
ATOM 690 N N . PRO A 1 89 ? -8.296 -2.315 -4.981 1.00 76.94 89 PRO A N 1
ATOM 691 C CA . PRO A 1 89 ? -9.689 -1.925 -4.774 1.00 76.94 89 PRO A CA 1
ATOM 692 C C . PRO A 1 89 ? -10.456 -2.948 -3.925 1.00 76.94 89 PRO A C 1
ATOM 694 O O . PRO A 1 89 ? -11.362 -2.569 -3.181 1.00 76.94 89 PRO A O 1
ATOM 697 N N . PHE A 1 90 ? -10.080 -4.231 -3.979 1.00 81.94 90 PHE A N 1
ATOM 698 C CA . PHE A 1 90 ? -10.680 -5.270 -3.145 1.00 81.94 90 PHE A CA 1
ATOM 699 C C . PHE A 1 90 ? -10.376 -5.059 -1.653 1.00 81.94 90 PHE A C 1
ATOM 701 O O . PHE A 1 90 ? -11.297 -5.115 -0.835 1.00 81.94 90 PHE A O 1
ATOM 708 N N . TYR A 1 91 ? -9.129 -4.738 -1.293 1.00 78.12 91 TYR A N 1
ATOM 709 C CA . TYR A 1 91 ? -8.756 -4.407 0.085 1.00 78.12 91 TYR A CA 1
ATOM 710 C C . TYR A 1 91 ? -9.495 -3.166 0.587 1.00 78.12 91 TYR A C 1
ATOM 712 O O . TYR A 1 91 ? -10.055 -3.204 1.683 1.00 78.12 91 TYR A O 1
ATOM 720 N N . CYS A 1 92 ? -9.589 -2.106 -0.223 1.00 77.06 92 CYS A N 1
ATOM 721 C CA . CYS A 1 92 ? -10.361 -0.909 0.127 1.00 77.06 92 CYS A CA 1
ATOM 722 C C . CYS A 1 92 ? -11.845 -1.230 0.377 1.00 77.06 92 CYS A C 1
ATOM 724 O O . CYS A 1 92 ? -12.415 -0.813 1.388 1.00 77.06 92 CYS A O 1
ATOM 726 N N . LEU A 1 93 ? -12.476 -2.018 -0.502 1.00 83.44 93 LEU A N 1
ATOM 727 C CA . LEU A 1 93 ? -13.871 -2.437 -0.337 1.00 83.44 93 LEU A CA 1
ATOM 728 C C . LEU A 1 93 ? -14.064 -3.265 0.936 1.00 83.44 93 LEU A C 1
ATOM 730 O O . LEU A 1 93 ? -14.975 -2.987 1.720 1.00 83.44 93 LEU A O 1
ATOM 734 N N . MET A 1 94 ? -13.200 -4.252 1.174 1.00 80.88 94 MET A N 1
ATOM 735 C CA . MET A 1 94 ? -13.245 -5.068 2.386 1.00 80.88 94 MET A CA 1
ATOM 736 C C . MET A 1 94 ? -13.075 -4.218 3.645 1.00 80.88 94 MET A C 1
ATOM 738 O O . MET A 1 94 ? -13.863 -4.360 4.585 1.00 80.88 94 MET A O 1
ATOM 742 N N . PHE A 1 95 ? -12.132 -3.277 3.639 1.00 79.75 95 PHE A N 1
ATOM 743 C CA . PHE A 1 95 ? -11.901 -2.363 4.752 1.00 79.75 95 PHE A CA 1
ATOM 744 C C . PHE A 1 95 ? -13.151 -1.525 5.056 1.00 79.75 95 PHE A C 1
ATOM 746 O O . PHE A 1 95 ? -13.618 -1.481 6.196 1.00 79.75 95 PHE A O 1
ATOM 753 N N . ARG A 1 96 ? -13.796 -0.979 4.018 1.00 81.94 96 ARG A N 1
ATOM 754 C CA . ARG A 1 96 ? -15.049 -0.223 4.145 1.00 81.94 96 ARG A CA 1
ATOM 755 C C . ARG A 1 96 ? -16.209 -1.078 4.658 1.00 81.94 96 ARG A C 1
ATOM 757 O O . ARG A 1 96 ? -17.020 -0.615 5.464 1.00 81.94 96 ARG A O 1
ATOM 764 N N . THR A 1 97 ? -16.318 -2.336 4.221 1.00 83.69 97 THR A N 1
ATOM 765 C CA . THR A 1 97 ? -17.349 -3.245 4.755 1.00 83.69 97 THR A CA 1
ATOM 766 C C . THR A 1 97 ? -17.127 -3.564 6.230 1.00 83.69 97 THR A C 1
ATOM 768 O O . THR A 1 97 ? -18.102 -3.652 6.979 1.00 83.69 97 THR A O 1
ATOM 771 N N . MET A 1 98 ? -15.872 -3.693 6.666 1.00 80.06 98 MET A N 1
ATOM 772 C CA . MET A 1 98 ? -15.535 -3.873 8.075 1.00 80.06 98 MET A CA 1
ATOM 773 C C . MET A 1 98 ? -15.858 -2.641 8.909 1.00 80.06 98 MET A C 1
ATOM 775 O O . MET A 1 98 ? -16.498 -2.784 9.949 1.00 80.06 98 MET A O 1
ATOM 779 N N . LEU A 1 99 ? -15.522 -1.442 8.429 1.00 80.75 99 LEU A N 1
ATOM 780 C CA . LEU A 1 99 ? -15.862 -0.203 9.123 1.00 80.75 99 LEU A CA 1
ATOM 781 C C . LEU A 1 99 ? -17.378 -0.102 9.357 1.00 80.75 99 LEU A C 1
ATOM 783 O O . LEU A 1 99 ? -17.825 0.067 10.490 1.00 80.75 99 LEU A O 1
ATOM 787 N N . ARG A 1 100 ? -18.181 -0.365 8.315 1.00 82.50 100 ARG A N 1
ATOM 788 C CA . ARG A 1 100 ? -19.651 -0.402 8.418 1.00 82.50 100 ARG A CA 1
ATOM 789 C C . ARG A 1 100 ? -20.159 -1.461 9.398 1.00 82.50 100 ARG A C 1
ATOM 791 O O . ARG A 1 100 ? -21.174 -1.249 10.059 1.00 82.50 100 ARG A O 1
ATOM 798 N N . ARG A 1 101 ? -19.511 -2.629 9.479 1.00 82.62 101 ARG A N 1
ATOM 799 C CA . ARG A 1 101 ? -19.873 -3.672 10.457 1.00 82.62 101 ARG A CA 1
ATOM 800 C C . ARG A 1 101 ? -19.589 -3.207 11.885 1.00 82.62 101 ARG A C 1
ATOM 802 O O . ARG A 1 101 ? -20.450 -3.393 12.742 1.00 82.62 101 ARG A O 1
ATOM 809 N N . ASN A 1 102 ? -18.446 -2.564 12.114 1.00 78.81 102 ASN A N 1
ATOM 810 C CA . ASN A 1 102 ? -18.062 -2.037 13.422 1.00 78.81 102 ASN A CA 1
ATOM 811 C C . ASN A 1 102 ? -18.992 -0.900 13.868 1.00 78.81 102 ASN A C 1
ATOM 813 O O . ASN A 1 102 ? -19.466 -0.914 15.001 1.00 78.81 102 ASN A O 1
ATOM 817 N N . GLU A 1 103 ? -19.353 0.016 12.966 1.00 80.62 103 GLU A N 1
ATOM 818 C CA . GLU A 1 103 ? -20.341 1.074 13.230 1.00 80.62 103 GLU A CA 1
ATOM 819 C C . GLU A 1 103 ? -21.720 0.500 13.582 1.00 80.62 103 GLU A C 1
ATOM 821 O O . GLU A 1 103 ? -22.339 0.910 14.562 1.00 80.62 103 GLU A O 1
ATOM 826 N N . ARG A 1 104 ? -22.194 -0.512 12.840 1.00 82.12 104 ARG A N 1
ATOM 827 C CA . ARG A 1 104 ? -23.457 -1.202 13.160 1.00 82.12 104 ARG A CA 1
ATOM 828 C C . ARG A 1 104 ? -23.405 -1.888 14.522 1.00 82.12 104 ARG A C 1
ATOM 830 O O . ARG A 1 104 ? -24.404 -1.880 15.238 1.00 82.12 104 ARG A O 1
ATOM 837 N N . HIS A 1 105 ? -22.275 -2.498 14.876 1.00 78.94 105 HIS A N 1
ATOM 838 C CA . HIS A 1 105 ? -22.102 -3.129 16.183 1.00 78.94 105 HIS A CA 1
ATOM 839 C C . HIS A 1 105 ? -22.133 -2.090 17.313 1.00 78.94 105 HIS A C 1
ATOM 841 O O . HIS A 1 105 ? -22.833 -2.292 18.304 1.00 78.94 105 HIS A O 1
ATOM 847 N N . LEU A 1 106 ? -21.479 -0.939 17.117 1.00 79.00 106 LEU A N 1
ATOM 848 C CA . LEU A 1 106 ? -21.531 0.187 18.049 1.00 79.00 106 LEU A CA 1
ATOM 849 C C . LEU A 1 106 ? -22.960 0.729 18.218 1.00 79.00 106 LEU A C 1
ATOM 851 O O . LEU A 1 106 ? -23.395 0.961 19.345 1.00 79.00 106 LEU A O 1
ATOM 855 N N . ASN A 1 107 ? -23.709 0.881 17.122 1.00 79.56 107 ASN A N 1
ATOM 856 C CA . ASN A 1 107 ? -25.093 1.364 17.164 1.00 79.56 107 ASN A CA 1
ATOM 857 C C . ASN A 1 107 ? -26.010 0.402 17.933 1.00 79.56 107 ASN A C 1
ATOM 859 O O . ASN A 1 107 ? -26.759 0.846 18.798 1.00 79.56 107 ASN A O 1
ATOM 863 N N . ARG A 1 108 ? -25.876 -0.915 17.717 1.00 78.62 108 ARG A N 1
ATOM 864 C CA . ARG A 1 108 ? -26.617 -1.938 18.482 1.00 78.62 108 ARG A CA 1
ATOM 865 C C . ARG A 1 108 ? -26.307 -1.878 19.976 1.00 78.62 108 ARG A C 1
ATOM 867 O O . ARG A 1 108 ? -27.217 -1.942 20.798 1.00 78.62 108 ARG A O 1
ATOM 874 N N . LEU A 1 109 ? -25.031 -1.716 20.329 1.00 72.75 109 LEU A N 1
ATOM 875 C CA . LEU A 1 109 ? -24.619 -1.542 21.721 1.00 72.75 109 LEU A CA 1
ATOM 876 C C . LEU A 1 109 ? -25.202 -0.255 22.317 1.00 72.75 109 LEU A C 1
ATOM 878 O O . LEU A 1 109 ? -25.553 -0.251 23.492 1.00 72.75 109 LEU A O 1
ATOM 882 N N . SER A 1 110 ? -25.316 0.825 21.539 1.00 72.19 110 SER A N 1
ATOM 883 C CA . SER A 1 110 ? -25.921 2.095 21.966 1.00 72.19 110 SER A CA 1
ATOM 884 C C . SER A 1 110 ? -27.436 1.983 22.184 1.00 72.19 110 SER A C 1
ATOM 886 O O . SER A 1 110 ? -27.948 2.506 23.171 1.00 72.19 110 SER A O 1
ATOM 888 N N . GLU A 1 111 ? -28.150 1.255 21.324 1.00 71.62 111 GLU A N 1
ATOM 889 C CA . GLU A 1 111 ? -29.594 0.999 21.456 1.00 71.62 111 GLU A CA 1
ATOM 890 C C . GLU A 1 111 ? -29.920 0.124 22.679 1.00 71.62 111 GLU A C 1
ATOM 892 O O . GLU A 1 111 ? -30.898 0.370 23.385 1.00 71.62 111 GLU A O 1
ATOM 897 N N . GLN A 1 112 ? -29.050 -0.835 23.019 1.00 66.31 112 GLN A N 1
ATOM 898 C CA . GLN A 1 112 ? -29.193 -1.682 24.213 1.00 66.31 112 GLN A CA 1
ATOM 899 C C . GLN A 1 112 ? -29.016 -0.937 25.548 1.00 66.31 112 GLN A C 1
ATOM 901 O O . GLN A 1 112 ? -29.250 -1.514 26.606 1.00 66.31 112 GLN A O 1
ATOM 906 N N . ARG A 1 113 ? -28.673 0.359 25.531 1.00 55.34 113 ARG A N 1
ATOM 907 C CA . ARG A 1 113 ? -28.555 1.226 26.720 1.00 55.34 113 ARG A CA 1
ATOM 908 C C . ARG A 1 113 ? -29.834 1.291 27.569 1.00 55.34 113 ARG A C 1
ATOM 910 O O . ARG A 1 113 ? -29.743 1.613 28.748 1.00 55.34 113 ARG A O 1
ATOM 917 N N . GLY A 1 114 ? -30.998 0.983 26.991 1.00 53.44 114 GLY A N 1
ATOM 918 C CA . GLY A 1 114 ? -32.272 0.909 27.717 1.00 53.44 114 GLY A CA 1
ATOM 919 C C . GLY A 1 114 ? -32.511 -0.406 28.476 1.00 53.44 114 GLY A C 1
ATOM 920 O O . GLY A 1 114 ? -33.347 -0.442 29.376 1.00 53.44 114 GLY A O 1
ATOM 921 N N . ALA A 1 115 ? -31.783 -1.480 28.156 1.00 55.72 115 ALA A N 1
ATOM 922 C CA . ALA A 1 115 ? -31.966 -2.798 28.756 1.00 55.72 115 ALA A CA 1
ATOM 923 C C . ALA A 1 115 ? -30.832 -3.087 29.754 1.00 55.72 115 ALA A C 1
ATOM 925 O O . ALA A 1 115 ? -29.720 -3.432 29.368 1.00 55.72 115 ALA A O 1
ATOM 926 N N . LYS A 1 116 ? -31.126 -2.922 31.052 1.00 55.56 116 LYS A N 1
ATOM 927 C CA . LYS A 1 116 ? -30.277 -3.273 32.210 1.00 55.56 116 LYS A CA 1
ATOM 928 C C . LYS A 1 116 ? -29.401 -4.518 31.965 1.00 55.56 116 LYS A C 1
ATOM 930 O O . LYS A 1 116 ? -29.915 -5.628 32.055 1.00 55.56 116 LYS A O 1
ATOM 935 N N . SER A 1 117 ? -28.089 -4.362 31.758 1.00 50.34 117 SER A N 1
ATOM 936 C CA . SER A 1 117 ? -27.099 -5.426 32.015 1.00 50.34 117 SER A CA 1
ATOM 937 C C . SER A 1 117 ? -25.652 -4.908 31.915 1.00 50.34 117 SER A C 1
ATOM 939 O O . SER A 1 117 ? -25.240 -4.431 30.865 1.00 50.34 117 SER A O 1
ATOM 941 N N . ARG A 1 118 ? -24.863 -5.061 32.994 1.00 53.56 118 ARG A N 1
ATOM 942 C CA . ARG A 1 118 ? -23.378 -4.984 33.039 1.00 53.56 118 ARG A CA 1
ATOM 943 C C . ARG A 1 118 ? -22.732 -3.668 32.547 1.00 53.56 118 ARG A C 1
ATOM 945 O O . ARG A 1 118 ? -22.042 -3.636 31.529 1.00 53.56 118 ARG A O 1
ATOM 952 N N . ASP A 1 119 ? -22.878 -2.594 33.323 1.00 55.16 119 ASP A N 1
ATOM 953 C CA . ASP A 1 119 ? -22.462 -1.225 32.953 1.00 55.16 119 ASP A CA 1
ATOM 954 C C . ASP A 1 119 ? -20.948 -0.987 32.753 1.00 55.16 119 ASP A C 1
ATOM 956 O O . ASP A 1 119 ? -20.575 -0.184 31.900 1.00 55.16 119 ASP A O 1
ATOM 960 N N . ALA A 1 120 ? -20.051 -1.675 33.470 1.00 55.09 120 ALA A N 1
ATOM 961 C CA . ALA A 1 120 ? -18.607 -1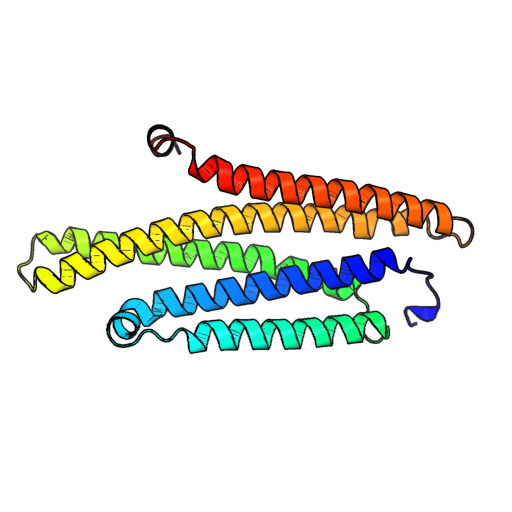.405 33.356 1.00 55.09 120 ALA A CA 1
ATOM 962 C C . ALA A 1 120 ? -17.978 -2.008 32.082 1.00 55.09 120 ALA A C 1
ATOM 964 O O . ALA A 1 120 ? -17.301 -1.307 31.331 1.00 55.09 120 ALA A O 1
ATOM 965 N N . TYR A 1 121 ? -18.269 -3.285 31.804 1.00 57.66 121 TYR A N 1
ATOM 966 C CA . TYR A 1 121 ? -17.762 -4.012 30.629 1.00 57.66 121 TYR A CA 1
ATOM 967 C C . TYR A 1 121 ? -18.318 -3.445 29.313 1.00 57.66 121 TYR A C 1
ATOM 969 O O . TYR A 1 121 ? -17.647 -3.404 28.286 1.00 57.66 121 TYR A O 1
ATOM 977 N N . THR A 1 122 ? -19.551 -2.936 29.348 1.00 68.06 122 THR A N 1
ATOM 978 C CA . THR A 1 122 ? -20.199 -2.351 28.169 1.00 68.06 122 THR A CA 1
ATOM 979 C C . THR A 1 122 ? -19.658 -0.949 27.856 1.00 68.06 122 THR A C 1
ATOM 981 O O . THR A 1 122 ? -19.650 -0.538 26.695 1.00 68.06 122 THR A O 1
ATOM 984 N N . LEU A 1 123 ? -19.183 -0.201 28.862 1.00 70.00 123 LEU A N 1
ATOM 985 C CA . LEU A 1 123 ? -18.611 1.132 28.662 1.00 70.00 123 LEU A CA 1
ATOM 986 C C . LEU A 1 123 ? -17.184 1.070 28.098 1.00 70.00 123 LEU A C 1
ATOM 988 O O . LEU A 1 123 ? -16.910 1.769 27.120 1.00 70.00 123 LEU A O 1
ATOM 992 N N . SER A 1 124 ? -16.307 0.224 28.657 1.00 73.44 124 SER A N 1
ATOM 993 C CA . SER A 1 124 ? -14.934 0.046 28.153 1.00 73.44 124 SER A CA 1
ATOM 994 C C . SER A 1 124 ? -14.934 -0.426 26.698 1.00 73.44 124 SER A C 1
ATOM 996 O O . SER A 1 124 ? -14.276 0.184 25.854 1.00 73.44 124 SER A O 1
ATOM 998 N N . LEU A 1 125 ? -15.775 -1.414 26.373 1.00 72.31 125 LEU A N 1
ATOM 999 C CA . LEU A 1 125 ? -15.927 -1.937 25.016 1.00 72.31 125 LEU A CA 1
ATOM 1000 C C . LEU A 1 125 ? -16.377 -0.857 24.021 1.00 72.31 125 LEU A C 1
ATOM 1002 O O . LEU A 1 125 ? -15.875 -0.790 22.902 1.00 72.31 125 LEU A O 1
ATOM 1006 N N . ARG A 1 126 ? -17.302 0.030 24.413 1.00 75.50 126 ARG A N 1
ATOM 1007 C CA . ARG A 1 126 ? -17.758 1.136 23.551 1.00 75.50 126 ARG A CA 1
ATOM 1008 C C . ARG A 1 126 ? -16.653 2.151 23.281 1.00 75.50 126 ARG A C 1
ATOM 1010 O O . ARG A 1 126 ? -16.539 2.617 22.148 1.00 75.50 126 ARG A O 1
ATOM 1017 N N . VAL A 1 127 ? -15.871 2.510 24.300 1.00 77.94 127 VAL A N 1
ATOM 1018 C CA . VAL A 1 127 ? -14.743 3.442 24.147 1.00 77.94 127 VAL A CA 1
ATOM 1019 C C . VAL A 1 127 ? -13.696 2.839 23.213 1.00 77.94 127 VAL A C 1
ATOM 1021 O O . VAL A 1 127 ? -13.354 3.469 22.216 1.00 77.94 127 VAL A O 1
ATOM 1024 N N . GLN A 1 128 ? -13.301 1.585 23.438 1.00 73.88 128 GLN A N 1
ATOM 1025 C CA . GLN A 1 128 ? -12.351 0.871 22.580 1.00 73.88 128 GLN A CA 1
ATOM 1026 C C . GLN A 1 128 ? -12.858 0.721 21.140 1.00 73.88 128 GLN A C 1
ATOM 1028 O O . GLN A 1 128 ? -12.108 0.919 20.187 1.00 73.88 128 GLN A O 1
ATOM 1033 N N . LEU A 1 129 ? -14.140 0.396 20.947 1.00 75.38 129 LEU A N 1
ATOM 1034 C CA . LEU A 1 129 ? -14.718 0.257 19.610 1.00 75.38 129 LEU A CA 1
ATOM 1035 C C . LEU A 1 129 ? -14.765 1.608 18.882 1.00 75.38 129 LEU A C 1
ATOM 1037 O O . LEU A 1 129 ? -14.494 1.668 17.684 1.00 75.38 129 LEU A O 1
ATOM 1041 N N . LYS A 1 130 ? -15.046 2.702 19.601 1.00 79.94 130 LYS A N 1
ATOM 1042 C CA . LYS A 1 130 ? -15.014 4.067 19.059 1.00 79.94 130 LYS A CA 1
ATOM 1043 C C . LYS A 1 130 ? -13.595 4.494 18.673 1.00 79.94 130 LYS A C 1
ATOM 1045 O O . LYS A 1 130 ? -13.416 5.067 17.600 1.00 79.94 130 LYS A O 1
ATOM 1050 N N . GLU A 1 131 ? -12.599 4.195 19.504 1.00 76.31 131 GLU A N 1
ATOM 1051 C CA . GLU A 1 131 ? -11.185 4.446 19.199 1.00 76.31 131 GLU A CA 1
ATOM 1052 C C . GLU A 1 131 ? -10.701 3.612 18.008 1.00 76.31 131 GLU A C 1
ATOM 1054 O O . GLU A 1 131 ? -10.049 4.143 17.109 1.00 76.31 131 GLU A O 1
ATOM 1059 N N . ASN A 1 132 ? -11.095 2.338 17.933 1.00 76.38 132 ASN A N 1
ATOM 1060 C CA . ASN A 1 132 ? -10.782 1.467 16.802 1.00 76.38 132 ASN A CA 1
ATOM 1061 C C . ASN A 1 132 ? -11.427 1.951 15.499 1.00 76.38 132 ASN A C 1
ATOM 1063 O O . ASN A 1 132 ? -10.744 2.002 14.481 1.00 76.38 132 ASN A O 1
ATOM 1067 N N . ILE A 1 133 ? -12.704 2.353 15.511 1.00 78.94 133 ILE A N 1
ATOM 1068 C CA . ILE A 1 133 ? -13.373 2.940 14.334 1.00 78.94 133 ILE A CA 1
ATOM 1069 C C . ILE A 1 133 ? -12.643 4.209 13.890 1.00 78.94 133 ILE A C 1
ATOM 1071 O O . ILE A 1 133 ? -12.362 4.376 12.705 1.00 78.94 133 ILE A O 1
ATOM 1075 N N . TRP A 1 134 ? -12.281 5.079 14.833 1.00 79.50 134 TRP A N 1
ATOM 1076 C CA . TRP A 1 134 ? -11.544 6.304 14.532 1.00 79.50 134 TRP A CA 1
ATOM 1077 C C . TRP A 1 134 ? -10.153 6.021 13.945 1.00 79.50 134 TRP A C 1
ATOM 1079 O O . TRP A 1 134 ? -9.760 6.648 12.963 1.00 79.50 134 TRP A O 1
ATOM 1089 N N . SER A 1 135 ? -9.424 5.049 14.498 1.00 77.94 135 SER A N 1
ATOM 1090 C CA . SER A 1 135 ? -8.131 4.606 13.966 1.00 77.94 135 SER A CA 1
ATOM 1091 C C . SER A 1 135 ? -8.278 3.992 12.572 1.00 77.94 135 SER A C 1
ATOM 1093 O O . SER A 1 135 ? -7.517 4.329 11.666 1.00 77.94 135 SER A O 1
ATOM 1095 N N . MET A 1 136 ? -9.294 3.152 12.362 1.00 76.00 136 MET A N 1
ATOM 1096 C CA . MET A 1 136 ? -9.577 2.555 11.061 1.00 76.00 136 MET A CA 1
ATOM 1097 C C . MET A 1 136 ? -9.897 3.613 10.006 1.00 76.00 136 MET A C 1
ATOM 1099 O O . MET A 1 136 ? -9.340 3.539 8.921 1.00 76.00 136 MET A O 1
ATOM 1103 N N . GLN A 1 137 ? -10.708 4.627 10.315 1.00 79.94 137 GLN A N 1
ATOM 1104 C CA . GLN A 1 137 ? -11.002 5.724 9.380 1.00 79.94 137 GLN A CA 1
ATOM 1105 C C . GLN A 1 137 ? -9.733 6.461 8.921 1.00 79.94 137 GLN A C 1
ATOM 1107 O O . GLN A 1 137 ? -9.610 6.818 7.751 1.00 79.94 137 GLN A O 1
ATOM 1112 N N . LYS A 1 138 ? -8.759 6.660 9.819 1.00 76.06 138 LYS A N 1
ATOM 1113 C CA . LYS A 1 138 ? -7.464 7.252 9.447 1.00 76.06 138 LYS A CA 1
ATOM 1114 C C . LYS A 1 138 ? -6.662 6.345 8.523 1.00 76.06 138 LYS A C 1
ATOM 1116 O O . LYS A 1 138 ? -6.121 6.807 7.523 1.00 76.06 138 LYS A O 1
ATOM 1121 N N . ILE A 1 139 ? -6.606 5.057 8.848 1.00 77.38 139 ILE A N 1
ATOM 1122 C CA . ILE A 1 139 ? -5.918 4.062 8.023 1.00 77.38 139 ILE A CA 1
ATOM 1123 C C . ILE A 1 139 ? -6.585 3.958 6.647 1.00 77.38 139 ILE A C 1
ATOM 1125 O O . ILE A 1 139 ? -5.878 3.870 5.652 1.00 77.38 139 ILE A O 1
ATOM 1129 N N . GLU A 1 140 ? -7.916 4.042 6.563 1.00 79.56 140 GLU A N 1
ATOM 1130 C CA . GLU A 1 140 ? -8.652 4.062 5.294 1.00 79.56 140 GLU A CA 1
ATOM 1131 C C . GLU A 1 140 ? -8.205 5.232 4.408 1.00 79.56 140 GLU A C 1
ATOM 1133 O O . GLU A 1 140 ? -7.911 5.035 3.230 1.00 79.56 140 GLU A O 1
ATOM 1138 N N . TYR A 1 141 ? -8.094 6.435 4.978 1.00 78.75 141 TYR A N 1
ATOM 1139 C CA . TYR A 1 141 ? -7.621 7.610 4.246 1.00 78.75 141 TYR A CA 1
ATOM 1140 C C . TYR A 1 141 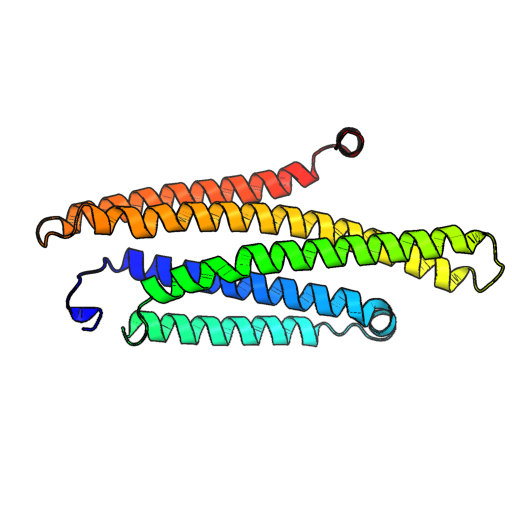? -6.191 7.423 3.721 1.00 78.75 141 TYR A C 1
ATOM 1142 O O . TYR A 1 141 ? -5.930 7.659 2.540 1.00 78.75 141 TYR A O 1
ATOM 1150 N N . VAL A 1 142 ? -5.281 6.934 4.570 1.00 78.06 142 VAL A N 1
ATOM 1151 C CA . VAL A 1 142 ? -3.891 6.644 4.180 1.00 78.06 142 VAL A CA 1
ATOM 1152 C C . VAL A 1 142 ? -3.834 5.565 3.095 1.00 78.06 142 VAL A C 1
ATOM 1154 O O . VAL A 1 142 ? -3.082 5.708 2.135 1.00 78.06 142 VAL A O 1
ATOM 1157 N N . LEU A 1 143 ? -4.655 4.516 3.197 1.00 77.19 143 LEU A N 1
ATOM 1158 C CA . LEU A 1 143 ? -4.735 3.450 2.197 1.00 77.19 143 LEU A CA 1
ATOM 1159 C C . LEU A 1 143 ? -5.251 3.962 0.848 1.00 77.19 143 LEU A C 1
ATOM 1161 O O . LEU A 1 143 ? -4.694 3.578 -0.180 1.00 77.19 143 LEU A O 1
ATOM 1165 N N . TYR A 1 144 ? -6.267 4.833 0.817 1.00 79.75 144 TYR A N 1
ATOM 1166 C CA . TYR A 1 144 ? -6.732 5.443 -0.437 1.00 79.75 144 TYR A CA 1
ATOM 1167 C C . TYR A 1 144 ? -5.667 6.333 -1.065 1.00 79.75 144 TYR A C 1
ATOM 1169 O O . TYR A 1 144 ? -5.428 6.246 -2.269 1.00 79.75 144 TYR A O 1
ATOM 1177 N N . LEU A 1 145 ? -5.014 7.164 -0.254 1.00 79.94 145 LEU A N 1
ATOM 1178 C CA . LEU A 1 145 ? -3.963 8.062 -0.712 1.00 79.94 145 LEU A CA 1
ATOM 1179 C C . LEU A 1 145 ? -2.784 7.278 -1.296 1.00 79.94 145 LEU A C 1
ATOM 1181 O O . LEU A 1 145 ? -2.321 7.572 -2.396 1.00 79.94 145 LEU A O 1
ATOM 1185 N N . LEU A 1 146 ? -2.346 6.231 -0.598 1.00 77.56 146 LEU A N 1
ATOM 1186 C CA . LEU A 1 146 ? -1.273 5.361 -1.057 1.00 77.56 146 LEU A CA 1
ATOM 1187 C C . LEU A 1 146 ? -1.681 4.567 -2.307 1.00 77.56 146 LEU A C 1
ATOM 1189 O O . LEU A 1 146 ? -0.904 4.490 -3.253 1.00 77.56 146 LEU A O 1
ATOM 1193 N N . SER A 1 147 ? -2.915 4.059 -2.370 1.00 77.75 147 SER A N 1
ATOM 1194 C CA . SER A 1 147 ? -3.442 3.387 -3.568 1.00 77.75 147 SER A CA 1
ATOM 1195 C C . SER A 1 147 ? -3.481 4.319 -4.782 1.00 77.75 147 SER A C 1
ATOM 1197 O O . SER A 1 147 ? -3.158 3.894 -5.888 1.00 77.75 147 SER A O 1
ATOM 1199 N N . PHE A 1 148 ? -3.840 5.592 -4.586 1.00 81.69 148 PHE A N 1
ATOM 1200 C CA . PHE A 1 148 ? -3.838 6.605 -5.642 1.00 81.69 148 PHE A CA 1
ATOM 1201 C C . PHE A 1 148 ? -2.423 6.889 -6.154 1.00 81.69 148 PHE A C 1
ATOM 1203 O O . PHE A 1 148 ? -2.191 6.878 -7.362 1.00 81.69 148 PHE A O 1
ATOM 1210 N N . VAL A 1 149 ? -1.463 7.078 -5.243 1.00 80.75 149 VAL A N 1
ATOM 1211 C CA . VAL A 1 149 ? -0.055 7.294 -5.603 1.00 80.75 149 VAL A CA 1
ATOM 1212 C C . VAL A 1 149 ? 0.518 6.082 -6.338 1.00 80.75 149 VAL A C 1
ATOM 1214 O O . VAL A 1 149 ? 1.170 6.256 -7.363 1.00 80.75 149 VAL A O 1
ATOM 1217 N N . LEU A 1 150 ? 0.227 4.862 -5.878 1.00 78.38 150 LEU A N 1
ATOM 1218 C CA . LEU A 1 150 ? 0.648 3.625 -6.540 1.00 78.38 150 LEU A CA 1
ATOM 1219 C C . LEU A 1 150 ? 0.024 3.474 -7.937 1.00 78.38 150 LEU A C 1
ATOM 1221 O O . LEU A 1 150 ? 0.714 3.095 -8.880 1.00 78.38 150 LEU A O 1
ATOM 1225 N N . ALA A 1 151 ? -1.259 3.802 -8.107 1.00 79.69 151 ALA A N 1
ATOM 1226 C CA . ALA A 1 151 ? -1.900 3.778 -9.422 1.00 79.69 151 ALA A CA 1
ATOM 1227 C C . ALA A 1 151 ? -1.259 4.788 -10.390 1.00 79.69 151 ALA A C 1
ATOM 1229 O O . ALA A 1 151 ? -1.049 4.476 -11.561 1.00 79.69 151 ALA A O 1
ATOM 1230 N N . PHE A 1 152 ? -0.910 5.978 -9.893 1.00 81.31 152 PHE A N 1
ATOM 1231 C CA . PHE A 1 152 ? -0.221 7.003 -10.673 1.00 81.31 152 PHE A CA 1
ATOM 1232 C C . PHE A 1 152 ? 1.215 6.589 -11.028 1.00 81.31 152 PHE A C 1
ATOM 1234 O O . PHE A 1 152 ? 1.635 6.756 -12.171 1.00 81.31 152 PHE A O 1
ATOM 1241 N N . ASP A 1 153 ? 1.944 5.980 -10.089 1.00 77.81 153 ASP A N 1
ATOM 1242 C CA . ASP A 1 153 ? 3.286 5.423 -10.299 1.00 77.81 153 ASP A CA 1
ATOM 1243 C C . ASP A 1 153 ? 3.302 4.394 -11.439 1.00 77.81 153 ASP A C 1
ATOM 1245 O O . ASP A 1 153 ? 4.180 4.426 -12.303 1.00 77.81 153 ASP A O 1
ATOM 1249 N N . LEU A 1 154 ? 2.270 3.549 -11.505 1.00 76.69 154 LEU A N 1
ATOM 1250 C CA . LEU A 1 154 ? 2.121 2.524 -12.534 1.00 76.69 154 LEU A CA 1
ATOM 1251 C C . LEU A 1 154 ? 2.065 3.122 -13.949 1.00 76.69 154 LEU A C 1
ATOM 1253 O O . LEU A 1 154 ? 2.673 2.579 -14.871 1.00 76.69 154 LEU A O 1
ATOM 1257 N N . ILE A 1 155 ? 1.408 4.274 -14.125 1.00 79.44 155 ILE A N 1
ATOM 1258 C CA . ILE A 1 155 ? 1.348 4.974 -15.419 1.00 79.44 155 ILE A CA 1
ATOM 1259 C C . ILE A 1 155 ? 2.765 5.305 -15.897 1.00 79.44 155 ILE A C 1
ATOM 1261 O O . ILE A 1 155 ? 3.110 5.027 -17.040 1.00 79.44 155 ILE A O 1
ATOM 1265 N N . PHE A 1 156 ? 3.625 5.811 -15.015 1.00 74.88 156 PHE A N 1
ATOM 1266 C CA . PHE A 1 156 ? 5.014 6.138 -15.352 1.00 74.88 156 PHE A CA 1
ATOM 1267 C C . PHE A 1 156 ? 5.914 4.919 -15.568 1.00 74.88 156 PHE A C 1
ATOM 1269 O O . PHE A 1 156 ? 6.964 5.065 -16.189 1.00 74.88 156 PHE A O 1
ATOM 1276 N N . VAL A 1 157 ? 5.542 3.743 -15.060 1.00 72.62 157 VAL A N 1
ATOM 1277 C CA . VAL A 1 157 ? 6.265 2.485 -15.312 1.00 72.62 157 VAL A CA 1
ATOM 1278 C C . VAL A 1 157 ? 5.940 1.929 -16.703 1.00 72.62 157 VAL A C 1
ATOM 1280 O O . VAL A 1 157 ? 6.830 1.404 -17.374 1.00 72.62 157 VAL A O 1
ATOM 1283 N N . PHE A 1 158 ? 4.686 2.057 -17.153 1.00 73.56 158 PHE A N 1
ATOM 1284 C CA . PHE A 1 158 ? 4.222 1.520 -18.440 1.00 73.56 158 PHE A CA 1
ATOM 1285 C C . PHE A 1 158 ? 4.354 2.497 -19.616 1.00 73.56 158 PHE A C 1
ATOM 1287 O O . PHE A 1 158 ? 4.555 2.049 -20.740 1.00 73.56 158 PHE A O 1
ATOM 1294 N N . LEU A 1 159 ? 4.269 3.811 -19.386 1.00 72.88 159 LEU A N 1
ATOM 1295 C CA . LEU A 1 159 ? 4.327 4.820 -20.452 1.00 72.88 159 LEU A CA 1
ATOM 1296 C C . LEU A 1 159 ? 5.658 4.813 -21.238 1.00 72.88 159 LEU A C 1
ATOM 1298 O O . LEU A 1 159 ? 5.606 4.846 -22.463 1.00 72.88 159 LEU A O 1
ATOM 1302 N N . PRO A 1 160 ? 6.847 4.746 -20.609 1.00 70.06 160 PRO A N 1
ATOM 1303 C CA . PRO A 1 160 ? 8.114 4.928 -21.328 1.00 70.06 160 PRO A CA 1
ATOM 1304 C C . PRO A 1 160 ? 8.449 3.793 -22.305 1.00 70.06 160 PRO A C 1
ATOM 1306 O O . PRO A 1 160 ? 8.810 4.104 -23.440 1.00 70.06 160 PRO A O 1
ATOM 1309 N N . PRO A 1 161 ? 8.277 2.503 -21.942 1.00 67.56 161 PRO A N 1
ATOM 1310 C CA . PRO A 1 161 ? 8.474 1.400 -22.882 1.00 67.56 161 PRO A CA 1
ATOM 1311 C C . PRO A 1 161 ? 7.557 1.453 -24.114 1.00 67.56 161 PRO A C 1
ATOM 1313 O O . PRO A 1 161 ? 7.936 0.956 -25.163 1.00 67.56 161 PRO A O 1
ATOM 1316 N N . LEU A 1 162 ? 6.372 2.077 -24.027 1.00 67.50 162 LEU A N 1
ATOM 1317 C CA . LEU A 1 162 ? 5.445 2.178 -25.165 1.00 67.50 162 LEU A CA 1
ATOM 1318 C C . LEU A 1 162 ? 5.916 3.151 -26.259 1.00 67.50 162 LEU A C 1
ATOM 1320 O O . LEU A 1 162 ? 5.481 3.025 -27.401 1.00 67.50 162 LEU A O 1
ATOM 1324 N N . PHE A 1 163 ? 6.773 4.122 -25.923 1.00 66.56 163 PHE A N 1
ATOM 1325 C CA . PHE A 1 163 ? 7.233 5.160 -26.856 1.00 66.56 163 PHE A CA 1
ATOM 1326 C C . PHE A 1 163 ? 8.731 5.081 -27.191 1.00 66.56 163 PHE A C 1
ATOM 1328 O O . PHE A 1 163 ? 9.150 5.673 -28.181 1.00 66.56 163 PHE A O 1
ATOM 1335 N N . LEU A 1 164 ? 9.539 4.390 -26.379 1.00 63.22 164 LEU A N 1
ATOM 1336 C CA . LEU A 1 164 ? 11.010 4.407 -26.438 1.00 63.22 164 LEU A CA 1
ATOM 1337 C C . LEU A 1 164 ? 11.589 2.981 -26.408 1.00 63.22 164 LEU A C 1
ATOM 1339 O O . LEU A 1 164 ? 12.424 2.654 -25.566 1.00 63.22 164 LEU A O 1
ATOM 1343 N N . ASP A 1 165 ? 11.120 2.126 -27.318 1.00 64.44 165 ASP A N 1
ATOM 1344 C CA . ASP A 1 165 ? 11.501 0.703 -27.389 1.00 64.44 165 ASP A CA 1
ATOM 1345 C C . ASP A 1 165 ? 12.798 0.458 -28.203 1.00 64.44 165 ASP A C 1
ATOM 1347 O O . ASP A 1 165 ? 13.262 -0.672 -28.364 1.00 64.44 165 ASP A O 1
ATOM 1351 N N . GLY A 1 166 ? 13.408 1.522 -28.742 1.00 66.06 166 GLY A N 1
ATOM 1352 C CA . GLY A 1 166 ? 14.619 1.453 -29.556 1.00 66.06 166 GLY A CA 1
ATOM 1353 C C . GLY A 1 166 ? 15.911 1.318 -28.730 1.00 66.06 166 GLY A C 1
ATOM 1354 O O . GLY A 1 166 ? 16.070 1.981 -27.703 1.00 66.06 166 GLY A O 1
ATOM 1355 N N . PRO A 1 167 ? 16.920 0.550 -29.193 1.00 60.66 167 PRO A N 1
ATOM 1356 C CA . PRO A 1 167 ? 18.202 0.396 -28.489 1.00 60.66 167 PRO A CA 1
ATOM 1357 C C . PRO A 1 167 ? 18.999 1.708 -28.354 1.00 60.66 167 PRO A C 1
ATOM 1359 O O . PRO A 1 167 ? 19.833 1.835 -27.457 1.00 60.66 167 PRO A O 1
ATOM 1362 N N . HIS A 1 168 ? 18.729 2.703 -29.206 1.00 61.06 168 HIS A N 1
ATOM 1363 C CA . HIS A 1 168 ? 19.330 4.039 -29.130 1.00 61.06 168 HIS A CA 1
ATOM 1364 C C . HIS A 1 168 ? 18.675 4.954 -28.079 1.00 61.06 168 HIS A C 1
ATOM 1366 O O . HIS A 1 168 ? 19.290 5.935 -27.660 1.00 61.06 168 HIS A O 1
ATOM 1372 N N . ASP A 1 169 ? 17.490 4.600 -27.578 1.00 69.06 169 ASP A N 1
ATOM 1373 C CA . ASP A 1 169 ? 16.677 5.448 -26.697 1.00 69.06 169 ASP A CA 1
ATOM 1374 C C . ASP A 1 169 ? 16.883 5.162 -25.202 1.00 69.06 169 ASP A C 1
ATOM 1376 O O . ASP A 1 169 ? 16.319 5.832 -24.333 1.00 69.06 169 ASP A O 1
ATOM 1380 N N . MET A 1 170 ? 17.765 4.215 -24.875 1.00 67.81 170 MET A N 1
ATOM 1381 C CA . MET A 1 170 ? 18.030 3.763 -23.508 1.00 67.81 170 MET A CA 1
ATOM 1382 C C . MET A 1 170 ? 18.397 4.892 -22.538 1.00 67.81 170 MET A C 1
ATOM 1384 O O . MET A 1 170 ? 17.969 4.915 -21.382 1.00 67.81 170 MET A O 1
ATOM 1388 N N . ARG A 1 171 ? 19.219 5.839 -23.001 1.00 71.75 171 ARG A N 1
ATOM 1389 C CA . ARG A 1 171 ? 19.668 6.970 -22.181 1.00 71.75 171 ARG A CA 1
ATOM 1390 C C . ARG A 1 171 ? 18.499 7.899 -21.858 1.00 71.75 171 ARG A C 1
ATOM 1392 O O . ARG A 1 171 ? 18.377 8.356 -20.724 1.00 71.75 171 ARG A O 1
ATOM 1399 N N . SER A 1 172 ? 17.624 8.137 -22.830 1.00 74.19 172 SER A N 1
ATOM 1400 C CA . SER A 1 172 ? 16.404 8.933 -22.669 1.00 74.19 172 SER A CA 1
ATOM 1401 C C . SER A 1 172 ? 15.424 8.253 -21.710 1.00 74.19 172 SER A C 1
ATOM 1403 O O . SER A 1 172 ? 14.873 8.905 -20.823 1.00 74.19 172 SER A O 1
ATOM 1405 N N . LEU A 1 173 ? 15.291 6.926 -21.806 1.00 73.50 173 LEU A N 1
ATOM 1406 C CA . LEU A 1 173 ? 14.475 6.107 -20.908 1.00 73.50 173 LEU A CA 1
ATOM 1407 C C . LEU A 1 173 ? 14.959 6.187 -19.446 1.00 73.50 173 LEU A C 1
ATOM 1409 O O . LEU A 1 173 ? 14.154 6.300 -18.518 1.00 73.50 173 LEU A O 1
ATOM 1413 N N . GLN A 1 174 ? 16.279 6.182 -19.224 1.00 74.62 174 GLN A N 1
ATOM 1414 C CA . GLN A 1 174 ? 16.870 6.339 -17.889 1.00 74.62 174 GLN A CA 1
ATOM 1415 C C . GLN A 1 174 ? 16.581 7.716 -17.284 1.00 74.62 174 GLN A C 1
ATOM 1417 O O . GLN A 1 174 ? 16.124 7.785 -16.144 1.00 74.62 174 GLN A O 1
ATOM 1422 N N . TRP A 1 175 ? 16.785 8.803 -18.037 1.00 76.75 175 TRP A N 1
ATOM 1423 C CA . TRP A 1 175 ? 16.486 10.160 -17.562 1.00 76.75 175 TRP A CA 1
ATOM 1424 C C . TRP 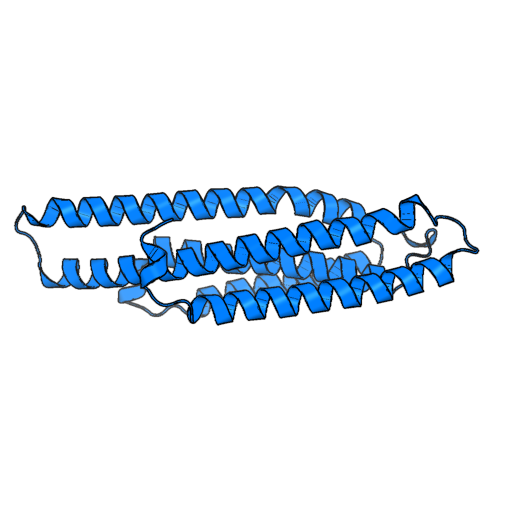A 1 175 ? 15.005 10.353 -17.246 1.00 76.75 175 TRP A C 1
ATOM 1426 O O . TRP A 1 175 ? 14.671 10.931 -16.211 1.00 76.75 175 TRP A O 1
ATOM 1436 N N . PHE A 1 176 ? 14.122 9.807 -18.084 1.00 78.94 176 PHE A N 1
ATOM 1437 C CA . PHE A 1 176 ? 12.689 9.812 -17.815 1.00 78.94 176 PHE A CA 1
ATOM 1438 C C . PHE A 1 176 ? 12.357 9.061 -16.519 1.00 78.94 176 PHE A C 1
ATOM 1440 O O . PHE A 1 176 ? 11.599 9.555 -15.687 1.00 78.94 176 PHE A O 1
ATOM 1447 N N . THR A 1 177 ? 12.965 7.889 -16.310 1.00 76.00 177 THR A N 1
ATOM 1448 C CA . THR A 1 177 ? 12.757 7.085 -15.096 1.00 76.00 177 THR A CA 1
ATOM 1449 C C . THR A 1 177 ? 13.213 7.836 -13.844 1.00 76.00 177 THR A C 1
ATOM 1451 O O . THR A 1 177 ? 12.504 7.840 -12.839 1.00 76.00 177 THR A O 1
ATOM 1454 N N . VAL A 1 178 ? 14.362 8.519 -13.900 1.00 78.00 178 VAL A N 1
ATOM 1455 C CA . VAL A 1 178 ? 14.863 9.350 -12.793 1.00 78.00 178 VAL A CA 1
ATOM 1456 C C . VAL A 1 178 ? 13.901 10.502 -12.494 1.00 78.00 178 VAL A C 1
ATOM 1458 O O . VAL A 1 178 ? 13.533 10.699 -11.336 1.00 78.00 178 VAL A O 1
ATOM 1461 N N . ALA A 1 179 ? 13.446 11.226 -13.519 1.00 81.38 179 ALA A N 1
ATOM 1462 C CA . ALA A 1 179 ? 12.494 12.322 -13.352 1.00 81.38 179 ALA A CA 1
ATOM 1463 C C . ALA A 1 179 ? 11.168 11.837 -12.743 1.00 81.38 179 ALA A C 1
ATOM 1465 O O . ALA A 1 179 ? 10.668 12.431 -11.788 1.00 81.38 179 ALA A O 1
ATOM 1466 N N . ALA A 1 180 ? 10.637 10.713 -13.231 1.00 79.31 180 ALA A N 1
ATOM 1467 C CA . ALA A 1 180 ? 9.427 10.102 -12.696 1.00 79.31 180 ALA A CA 1
ATOM 1468 C C . ALA A 1 180 ? 9.590 9.674 -11.226 1.00 79.31 180 ALA A C 1
ATOM 1470 O O . ALA A 1 180 ? 8.691 9.908 -10.422 1.00 79.31 180 ALA A O 1
ATOM 1471 N N . ASN A 1 181 ? 10.745 9.115 -10.850 1.00 78.94 181 ASN A N 1
ATOM 1472 C CA . ASN A 1 181 ? 11.028 8.743 -9.461 1.00 78.94 181 ASN A CA 1
ATOM 1473 C C . ASN A 1 181 ? 11.056 9.962 -8.530 1.00 78.94 181 ASN A C 1
ATOM 1475 O O . ASN A 1 181 ? 10.529 9.890 -7.422 1.00 78.94 181 ASN A O 1
ATOM 1479 N N . ILE A 1 182 ? 11.627 11.089 -8.972 1.00 81.75 182 ILE A N 1
ATOM 1480 C CA . ILE A 1 182 ? 11.623 12.341 -8.197 1.00 81.75 182 ILE A CA 1
ATOM 1481 C C . ILE A 1 182 ? 10.187 12.834 -7.993 1.00 81.75 182 ILE A C 1
ATOM 1483 O O . ILE A 1 182 ? 9.812 13.176 -6.874 1.00 81.75 182 ILE A O 1
ATOM 1487 N N . VAL A 1 183 ? 9.363 12.824 -9.046 1.00 82.94 183 VAL A N 1
ATOM 1488 C CA . VAL A 1 183 ? 7.950 13.230 -8.960 1.00 82.94 183 VAL A CA 1
ATOM 1489 C C . VAL A 1 183 ? 7.179 12.343 -7.984 1.00 82.94 183 VAL A C 1
ATOM 1491 O O . VAL A 1 183 ? 6.464 12.855 -7.126 1.00 82.94 183 VAL A O 1
ATOM 1494 N N . VAL A 1 184 ? 7.349 11.023 -8.061 1.00 80.19 184 VAL A N 1
ATOM 1495 C CA . VAL A 1 184 ? 6.669 10.076 -7.164 1.00 80.19 184 VAL A CA 1
ATOM 1496 C C . VAL A 1 184 ? 7.149 10.228 -5.722 1.00 80.19 184 VAL A C 1
ATOM 1498 O O . VAL A 1 184 ? 6.327 10.215 -4.809 1.00 80.19 184 VAL A O 1
ATOM 1501 N N . ALA A 1 185 ? 8.447 10.445 -5.498 1.00 79.81 185 ALA A N 1
ATOM 1502 C CA . ALA A 1 185 ? 8.980 10.729 -4.169 1.00 79.81 185 ALA A CA 1
ATOM 1503 C C . ALA A 1 185 ? 8.377 12.015 -3.581 1.00 79.81 185 ALA A C 1
ATOM 1505 O O . ALA A 1 185 ? 7.945 12.019 -2.430 1.00 79.81 185 ALA A O 1
ATOM 1506 N N . LEU A 1 186 ? 8.273 13.086 -4.376 1.00 81.81 186 LEU A N 1
ATOM 1507 C CA . LEU A 1 186 ? 7.621 14.331 -3.958 1.00 81.81 186 LEU A CA 1
ATOM 1508 C C . LEU A 1 186 ? 6.132 14.124 -3.656 1.00 81.81 186 LEU A C 1
ATOM 1510 O O . LEU A 1 186 ? 5.644 14.636 -2.652 1.00 81.81 186 LEU A O 1
ATOM 1514 N N . LEU A 1 187 ? 5.422 13.344 -4.476 1.00 81.50 187 LEU A N 1
ATOM 1515 C CA . LEU A 1 187 ? 4.017 13.002 -4.242 1.00 81.50 187 LEU A CA 1
ATOM 1516 C C . LEU A 1 187 ? 3.830 12.177 -2.968 1.00 81.50 187 LEU A C 1
ATOM 1518 O O . LEU A 1 187 ? 2.900 12.452 -2.218 1.00 81.50 187 LEU A O 1
ATOM 1522 N N . LEU A 1 188 ? 4.713 11.215 -2.685 1.00 78.44 188 LEU A N 1
ATOM 1523 C CA . LEU A 1 188 ? 4.703 10.445 -1.438 1.00 78.44 188 LEU A CA 1
ATOM 1524 C C . LEU A 1 188 ? 4.953 11.335 -0.224 1.00 78.44 188 LEU A C 1
ATOM 1526 O O . LEU A 1 188 ? 4.219 11.252 0.756 1.00 78.44 188 LEU A O 1
ATOM 1530 N N . VAL A 1 189 ? 5.956 12.212 -0.286 1.00 81.81 189 VAL A N 1
ATOM 1531 C CA . VAL A 1 189 ? 6.251 13.153 0.803 1.00 81.81 189 VAL A CA 1
ATOM 1532 C C . VAL A 1 189 ? 5.076 14.106 1.020 1.00 81.81 189 VAL A C 1
ATOM 1534 O O . VAL A 1 189 ? 4.667 14.315 2.160 1.00 81.81 189 VAL A O 1
ATOM 1537 N N . ALA A 1 190 ? 4.481 14.633 -0.052 1.00 79.81 190 ALA A N 1
ATOM 1538 C CA . ALA A 1 190 ? 3.297 15.483 0.025 1.00 79.81 190 ALA A CA 1
ATOM 1539 C C . ALA A 1 190 ? 2.084 14.723 0.580 1.00 79.81 190 ALA A C 1
ATOM 1541 O O . ALA A 1 190 ? 1.363 15.254 1.417 1.00 79.81 190 ALA A O 1
ATOM 1542 N N . ALA A 1 191 ? 1.879 13.473 0.167 1.00 74.06 191 ALA A N 1
ATOM 1543 C CA . ALA A 1 191 ? 0.822 12.601 0.663 1.00 74.06 191 ALA A CA 1
ATOM 1544 C C . ALA A 1 191 ? 0.967 12.328 2.165 1.00 74.06 191 ALA A C 1
ATOM 1546 O O . ALA A 1 191 ? 0.023 12.515 2.930 1.00 74.06 191 ALA A O 1
ATOM 1547 N N . ILE A 1 192 ? 2.165 11.948 2.606 1.00 75.56 192 ILE A N 1
ATOM 1548 C CA . ILE A 1 192 ? 2.475 11.720 4.018 1.00 75.56 192 ILE A CA 1
ATOM 1549 C C . ILE A 1 192 ? 2.308 13.022 4.812 1.00 75.56 192 ILE A C 1
ATOM 1551 O O . ILE A 1 192 ? 1.669 13.025 5.862 1.00 75.56 192 ILE A O 1
ATOM 1555 N N . SER A 1 193 ? 2.808 14.145 4.292 1.00 77.19 193 SER A N 1
ATOM 1556 C CA . SER A 1 193 ? 2.650 15.463 4.911 1.00 77.19 193 SER A CA 1
ATOM 1557 C C . SER A 1 193 ? 1.180 15.871 5.025 1.00 77.19 193 SER A C 1
ATOM 1559 O O . SER A 1 193 ? 0.766 16.321 6.087 1.00 77.19 193 SER A O 1
ATOM 1561 N N . MET A 1 194 ? 0.360 15.638 3.995 1.00 72.25 194 MET A N 1
ATOM 1562 C CA . MET A 1 194 ? -1.087 15.864 4.037 1.00 72.25 194 MET A CA 1
ATOM 1563 C C . MET A 1 194 ? -1.789 14.929 5.020 1.00 72.25 194 MET A C 1
ATOM 1565 O O . MET A 1 194 ? -2.683 15.381 5.726 1.00 72.25 194 MET A O 1
ATOM 1569 N N . ALA A 1 195 ? -1.377 13.664 5.125 1.00 67.88 195 ALA A N 1
ATOM 1570 C CA . ALA A 1 195 ? -1.911 12.746 6.125 1.00 67.88 195 ALA A CA 1
ATOM 1571 C C . ALA A 1 195 ? -1.629 13.263 7.548 1.00 67.88 195 ALA A C 1
ATOM 1573 O O . ALA A 1 195 ? -2.566 13.431 8.328 1.00 67.88 195 ALA A O 1
ATOM 1574 N N . PHE A 1 196 ? -0.384 13.649 7.847 1.00 68.75 196 PHE A N 1
ATOM 1575 C CA . PHE A 1 196 ? -0.014 14.243 9.138 1.00 68.75 196 PHE A CA 1
ATOM 1576 C C . PHE A 1 196 ? -0.642 15.623 9.378 1.00 68.75 196 PHE A C 1
ATOM 1578 O O . PHE A 1 196 ? -0.976 15.966 10.508 1.00 68.75 196 PHE A O 1
ATOM 1585 N N . HIS A 1 197 ? -0.836 16.438 8.342 1.00 65.62 197 HIS A N 1
ATOM 1586 C CA . HIS A 1 197 ? -1.469 17.748 8.491 1.00 65.62 197 HIS A CA 1
ATOM 1587 C C . HIS A 1 197 ? -2.994 17.639 8.615 1.00 65.62 197 HIS A C 1
ATOM 1589 O O . HIS A 1 197 ? -3.619 18.437 9.309 1.00 65.62 197 HIS A O 1
ATOM 1595 N N . SER A 1 198 ? -3.602 16.604 8.031 1.00 55.75 198 SER A N 1
ATOM 1596 C CA . SER A 1 198 ? -5.010 16.268 8.250 1.00 55.75 198 SER A CA 1
ATOM 1597 C C . SER A 1 198 ? -5.289 15.817 9.688 1.00 55.75 198 SER A C 1
ATOM 1599 O O . SER A 1 198 ? -6.407 15.994 10.172 1.00 55.75 198 SER A O 1
ATOM 1601 N N . ASP A 1 199 ? -4.270 15.348 10.419 1.00 53.94 199 ASP A N 1
ATOM 1602 C CA . ASP A 1 199 ? -4.347 15.163 11.873 1.00 53.94 199 ASP A CA 1
ATOM 1603 C C . ASP A 1 199 ? -4.410 16.497 12.642 1.00 53.94 199 ASP A C 1
ATOM 1605 O O . ASP A 1 199 ? -4.865 16.518 13.786 1.00 53.94 199 ASP A O 1
ATOM 1609 N N . PHE A 1 200 ? -4.019 17.611 12.012 1.00 43.41 200 PHE A N 1
ATOM 1610 C CA . PHE A 1 200 ? -4.103 18.969 12.556 1.00 43.41 200 PHE A CA 1
ATOM 1611 C C . PHE A 1 200 ? -5.383 19.713 12.143 1.00 43.41 200 PHE A C 1
ATOM 1613 O O . PHE A 1 200 ? -5.634 20.814 12.636 1.00 43.41 200 PHE A O 1
ATOM 1620 N N . LEU A 1 201 ? -6.222 19.138 11.267 1.00 42.88 201 LEU A N 1
ATOM 1621 C CA . LEU A 1 201 ? -7.498 19.757 10.908 1.00 42.88 201 LEU A CA 1
ATOM 1622 C C . LEU A 1 201 ? -8.432 19.747 12.131 1.00 42.88 201 LEU A C 1
ATOM 1624 O O . LEU A 1 201 ? -8.824 18.675 12.610 1.00 42.88 201 LEU A O 1
ATOM 1628 N N . PRO A 1 202 ? -8.815 20.929 12.654 1.00 42.09 202 PRO A N 1
ATOM 1629 C CA . PRO A 1 202 ? -9.635 21.024 13.845 1.00 42.09 202 PRO A CA 1
ATOM 1630 C C . PRO A 1 202 ? -10.971 20.314 13.623 1.00 42.09 202 PRO A C 1
ATOM 1632 O O . PRO A 1 202 ? -11.603 20.417 12.569 1.00 42.09 202 PRO A O 1
ATOM 1635 N N . THR A 1 203 ? -11.431 19.637 14.672 1.00 55.31 203 THR A N 1
ATOM 1636 C CA . THR A 1 203 ? -12.661 18.832 14.797 1.00 55.31 203 THR A CA 1
ATOM 1637 C C . THR A 1 203 ? -13.949 19.466 14.252 1.00 55.31 203 THR A C 1
ATOM 1639 O O . THR A 1 203 ? -14.960 18.776 14.137 1.00 55.31 203 THR A O 1
ATOM 1642 N N . ARG A 1 204 ? -13.942 20.751 13.879 1.00 41.91 204 ARG A N 1
ATOM 1643 C CA . ARG A 1 204 ? -15.083 21.469 13.301 1.00 41.91 204 ARG A CA 1
ATOM 1644 C C . ARG A 1 204 ? -15.385 21.114 11.838 1.00 41.91 204 ARG A C 1
ATOM 1646 O O . ARG A 1 204 ? -16.547 21.223 11.463 1.00 41.91 204 ARG A O 1
ATOM 1653 N N . LEU A 1 205 ? -14.422 20.632 11.041 1.00 44.84 205 LEU A N 1
ATOM 1654 C CA . LEU A 1 205 ? -14.691 20.236 9.642 1.00 44.84 205 LEU A CA 1
ATOM 1655 C C . LEU A 1 205 ? -15.245 18.806 9.479 1.00 44.84 205 LEU A C 1
ATOM 1657 O O . LEU A 1 205 ? -15.827 18.496 8.446 1.00 44.84 205 LEU A O 1
ATOM 1661 N N . LYS A 1 206 ? -15.165 17.956 10.513 1.00 47.41 206 LYS A N 1
ATOM 1662 C CA . LYS A 1 206 ? -15.724 16.586 10.506 1.00 47.41 206 LYS A CA 1
ATOM 1663 C C . LYS A 1 206 ? -17.260 16.513 10.575 1.00 47.41 206 LYS A C 1
ATOM 1665 O O . LYS A 1 206 ? -17.801 15.419 10.617 1.00 47.41 206 LYS A O 1
ATOM 1670 N N . ARG A 1 207 ? -17.970 17.648 10.639 1.00 43.34 207 ARG A N 1
ATOM 1671 C CA . ARG A 1 207 ? -19.449 17.691 10.642 1.00 43.34 207 ARG A CA 1
ATOM 1672 C C . ARG A 1 207 ? -20.084 17.912 9.267 1.00 43.34 207 ARG A C 1
ATOM 1674 O O . ARG A 1 207 ? -21.304 17.863 9.186 1.00 43.34 207 ARG A O 1
ATOM 1681 N N . PHE A 1 208 ? -19.294 18.184 8.229 1.00 42.78 208 PHE A N 1
ATOM 1682 C CA . PHE A 1 208 ? -19.807 18.551 6.901 1.00 42.78 208 PHE A CA 1
ATOM 1683 C C . PHE A 1 208 ? -19.444 17.560 5.781 1.00 42.78 208 PHE A C 1
ATOM 1685 O O . PHE A 1 208 ? -19.749 17.826 4.622 1.00 42.78 208 PHE A O 1
ATOM 1692 N N . ILE A 1 209 ? -18.840 16.419 6.126 1.00 39.03 209 ILE A N 1
ATOM 1693 C CA . ILE A 1 209 ? -18.677 15.240 5.260 1.00 39.03 209 ILE A CA 1
ATOM 1694 C C . ILE A 1 209 ? -19.373 14.080 5.965 1.00 39.03 209 ILE A C 1
ATOM 1696 O O . ILE A 1 209 ? -20.105 13.331 5.285 1.00 39.03 209 ILE A O 1
#

Foldseek 3Di:
DFPPPQPDPPLLLVVLLVLLLVLLQLVLVLVVLVVCLVCVVVCVVPVPVVVSVVSNVVSVVVSVVVSVCSVVRVDVSLVVLVVSLVCLVVSLVVLVVSLVVLVVVLVVLVVCPVPDDDPPVSVVVNVVSVVSSVVSVLVSLLSVLVSVLSVVLSCLSPVCCVPQRDPVCVVVNVVSSVVSVVVSVVSVVVSVVVSVVVVVPPPVVVVPD

pLDDT: mean 70.63, std 10.99, range [33.0, 83.69]

Organism: NCBI:txid358040